Protein AF-0000000068971093 (afdb_homodimer)

pLDDT: mean 90.22, std 9.01, range [37.97, 98.06]

InterPro domains:
  IPR025136 MAP3K, TRAFs-binding domain [PF13281] (1-121)

Radius of gyration: 17.56 Å; Cα contacts (8 Å, |Δi|>4): 298; chains: 2; bounding box: 34×45×48 Å

Foldseek 3Di:
DLLVQLVVLVVVCVVVVNPPVVSLVRSLVSLVVVCVVPVDLSSLLSNLVSCVVVVDACVHDPVSVVSLVVLVVVLVVVDDLLPDQDPVSLVSQLSSCVNVVVVVSNVVSVVSNCVNPPPPD/DLLVQLVVLVVVCVVVVNPPVVSLVRSLVSLVVVCVVPVDLSSLLSNLVSCVVVVDACVHDPVNVVSLVVLVVVLVVVDDLLPDQDPVSLVSQLSSCVNVVNVVSNVVSVVSNCVNPPPPD

Nearest PDB structures (foldseek):
  5ulm-assembly2_B  TM=8.752E-01  e=2.215E-07  Homo sapiens
  8qgy-assembly1_A  TM=9.074E-01  e=1.968E-06  Homo sapiens
  5ulm-assembly1_A  TM=8.734E-01  e=1.606E-06  Homo sapiens
  8qgy-assembly1_B  TM=8.937E-01  e=1.580E-05  Homo sapiens
  7v6p-assembly1_A-2  TM=4.614E-01  e=1.382E+00  Homo sapiens

Secondary structure (DSSP, 8-state):
-HHHHHHHHHHHHHHTTT--HHHHHHHHHHHHHHHHHS--HHHHHHHHHHHHHTT--TTT-HHHHHHHHHHHHHHHHT--GGG---HHHHHHHHHHHHHTT-HHHHHHHHHHHHHHS----/-HHHHHHHHHHHHHHTTT--HHHHHHHHHHHHHHHHHS--HHHHHHHHHHHHHTT--TTT-HHHHHHHHHHHHHHHHT--GGG---HHHHHHHHHHHHHTT-HHHHHHHHHHHHHHS----

Solvent-accessible surface area (backbone atoms only — not comparable to full-atom values): 12792 Å² total; per-residue (Å²): 87,30,64,56,54,14,48,53,22,42,49,52,11,46,75,49,58,70,62,40,61,67,30,44,51,49,14,39,51,25,16,47,54,32,24,70,75,51,77,40,67,69,32,42,52,54,29,47,52,50,44,34,59,73,68,50,42,59,91,76,26,68,65,50,36,51,50,50,49,54,49,50,54,57,51,55,71,73,48,56,74,91,71,59,80,51,66,67,58,41,53,50,47,25,52,52,24,50,71,70,65,34,56,75,62,22,48,50,33,52,51,46,50,40,68,74,37,55,72,86,121,88,30,64,56,54,16,48,54,22,41,50,50,11,48,74,50,57,69,63,39,62,67,29,45,51,50,14,41,52,24,15,46,53,32,23,70,74,51,77,39,67,68,33,41,51,55,28,47,52,50,44,34,59,74,68,50,42,60,92,77,26,67,65,49,37,52,50,49,51,54,50,50,54,58,50,55,69,72,49,57,74,91,70,59,83,48,65,68,58,41,52,49,48,24,53,50,22,51,70,69,65,35,56,73,62,21,48,51,32,51,52,47,51,40,68,74,37,57,71,86,120

Organism: Fasciola gigantica (NCBI:txid46835)

Structure (mmCIF, N/CA/C/O backbone):
data_AF-0000000068971093-model_v1
#
loop_
_entity.id
_entity.type
_entity.pdbx_description
1 polymer 'Mitogen-activated protein kinase kinase kinase 15'
#
loop_
_atom_site.group_PDB
_atom_site.id
_atom_site.type_symbol
_atom_site.label_atom_id
_atom_site.label_alt_id
_atom_site.label_comp_id
_atom_site.label_asym_id
_atom_site.label_entity_id
_atom_site.label_seq_id
_atom_site.pdbx_PDB_ins_code
_atom_site.Cartn_x
_atom_site.Cartn_y
_atom_site.Cartn_z
_atom_site.occupancy
_atom_site.B_iso_or_equiv
_atom_site.auth_seq_id
_atom_site.auth_comp_id
_atom_site.auth_asym_id
_atom_site.auth_atom_id
_atom_site.pdbx_PDB_model_num
ATOM 1 N N . MET A 1 1 ? 5.438 6.273 -14.75 1 76.19 1 MET A N 1
ATOM 2 C CA . MET A 1 1 ? 4.215 7.07 -14.82 1 76.19 1 MET A CA 1
ATOM 3 C C . MET A 1 1 ? 3.012 6.258 -14.359 1 76.19 1 MET A C 1
ATOM 5 O O . MET A 1 1 ? 2.271 6.691 -13.469 1 76.19 1 MET A O 1
ATOM 9 N N . TYR A 1 2 ? 2.951 5.07 -14.719 1 80.69 2 TYR A N 1
ATOM 10 C CA . TYR A 1 2 ? 1.783 4.258 -14.391 1 80.69 2 TYR A CA 1
ATOM 11 C C . TYR A 1 2 ? 1.712 3.984 -12.898 1 80.69 2 TYR A C 1
ATOM 13 O O . TYR A 1 2 ? 0.636 4.055 -12.297 1 80.69 2 TYR A O 1
ATOM 21 N N . GLY A 1 3 ? 2.922 3.771 -12.367 1 85.44 3 GLY A N 1
ATOM 22 C CA . GLY A 1 3 ? 2.971 3.473 -10.945 1 85.44 3 GLY A CA 1
ATOM 23 C C . GLY A 1 3 ? 2.531 4.633 -10.07 1 85.44 3 GLY A C 1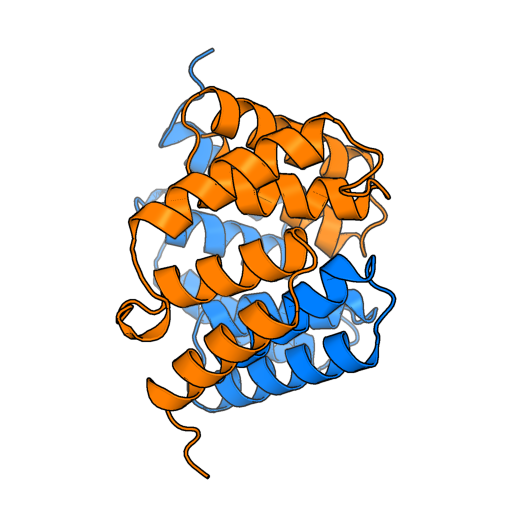
ATOM 24 O O . GLY A 1 3 ? 1.76 4.453 -9.125 1 85.44 3 GLY A O 1
ATOM 25 N N . LEU A 1 4 ? 2.934 5.73 -10.453 1 82.88 4 LEU A N 1
ATOM 26 C CA . LEU A 1 4 ? 2.602 6.918 -9.68 1 82.88 4 LEU A CA 1
ATOM 27 C C . LEU A 1 4 ? 1.121 7.262 -9.812 1 82.88 4 LEU A C 1
ATOM 29 O O . LEU A 1 4 ? 0.448 7.535 -8.82 1 82.88 4 LEU A O 1
ATOM 33 N N . LEU A 1 5 ? 0.624 7.297 -11.031 1 86.12 5 LEU A N 1
ATOM 34 C CA . LEU A 1 5 ? -0.797 7.547 -11.242 1 86.12 5 LEU A CA 1
ATOM 35 C C . LEU A 1 5 ? -1.647 6.516 -10.508 1 86.12 5 LEU A C 1
ATOM 37 O O . LEU A 1 5 ? -2.666 6.859 -9.906 1 86.12 5 LEU A O 1
ATOM 41 N N . GLY A 1 6 ? -1.223 5.297 -10.57 1 92.62 6 GLY A N 1
ATOM 42 C CA . GLY A 1 6 ? -1.9 4.258 -9.812 1 92.62 6 GLY A CA 1
ATOM 43 C C . GLY A 1 6 ? -1.954 4.543 -8.32 1 92.62 6 GLY A C 1
ATOM 44 O O . GLY A 1 6 ? -3.004 4.395 -7.695 1 92.62 6 GLY A O 1
ATOM 45 N N . ARG A 1 7 ? -0.853 5.008 -7.828 1 90.75 7 ARG A N 1
ATOM 46 C CA . ARG A 1 7 ? -0.77 5.32 -6.406 1 90.75 7 ARG A CA 1
ATOM 47 C C . ARG A 1 7 ? -1.711 6.465 -6.039 1 90.75 7 ARG A C 1
ATOM 49 O O . ARG A 1 7 ? -2.393 6.41 -5.016 1 90.75 7 ARG A O 1
ATOM 56 N N . ILE A 1 8 ? -1.738 7.453 -6.844 1 87.75 8 ILE A N 1
ATOM 57 C CA . ILE A 1 8 ? -2.584 8.617 -6.605 1 87.75 8 ILE A CA 1
ATOM 58 C C . ILE A 1 8 ? -4.047 8.188 -6.551 1 87.75 8 ILE A C 1
ATOM 60 O O . ILE A 1 8 ? -4.77 8.539 -5.609 1 87.75 8 ILE A O 1
ATOM 64 N N . HIS A 1 9 ? -4.457 7.445 -7.434 1 92.94 9 HIS A N 1
ATOM 65 C CA . HIS A 1 9 ? -5.848 7.008 -7.477 1 92.94 9 HIS A CA 1
ATOM 66 C C . HIS A 1 9 ? -6.148 6.023 -6.352 1 92.94 9 HIS A C 1
ATOM 68 O O . HIS A 1 9 ? -7.246 6.031 -5.789 1 92.94 9 HIS A O 1
ATOM 74 N N . LYS A 1 10 ? -5.199 5.238 -6.07 1 94.25 10 LYS A N 1
ATOM 75 C CA . LYS A 1 10 ? -5.379 4.309 -4.961 1 94.25 10 LYS A CA 1
ATOM 76 C C . LYS A 1 10 ? -5.562 5.055 -3.643 1 94.25 10 LYS A C 1
ATOM 78 O O . LYS A 1 10 ? -6.422 4.699 -2.834 1 94.25 10 LYS A O 1
ATOM 83 N N . GLU A 1 11 ? -4.75 6.09 -3.434 1 90.25 11 GLU A N 1
ATOM 84 C CA . GLU A 1 11 ? -4.871 6.875 -2.209 1 90.25 11 GLU A CA 1
ATOM 85 C C . GLU A 1 11 ? -6.219 7.59 -2.141 1 90.25 11 GLU A C 1
ATOM 87 O O . GLU A 1 11 ? -6.812 7.703 -1.067 1 90.25 11 GLU A O 1
ATOM 92 N N . ARG A 1 12 ? -6.602 8.07 -3.232 1 89.44 12 ARG A N 1
ATOM 93 C CA . ARG A 1 12 ? -7.922 8.695 -3.283 1 89.44 12 ARG A CA 1
ATOM 94 C C . ARG A 1 12 ? -9.016 7.699 -2.91 1 89.44 12 ARG A C 1
ATOM 96 O O . ARG A 1 12 ? -9.945 8.039 -2.182 1 89.44 12 ARG A O 1
ATOM 103 N N . PHE A 1 13 ? -8.953 6.535 -3.326 1 93.38 13 PHE A N 1
ATOM 104 C CA . PHE A 1 13 ? -9.898 5.469 -3.01 1 93.38 13 PHE A CA 1
ATOM 105 C C . PHE A 1 13 ? -9.898 5.168 -1.517 1 93.38 13 PHE A C 1
ATOM 107 O O . PHE A 1 13 ? -10.953 5.094 -0.891 1 93.38 13 PHE A O 1
ATOM 114 N N . VAL A 1 14 ? -8.688 5.098 -0.97 1 87.44 14 VAL A N 1
ATOM 115 C CA . VAL A 1 14 ? -8.539 4.789 0.448 1 87.44 14 VAL A CA 1
ATOM 116 C C . VAL A 1 14 ? -9.102 5.934 1.289 1 87.44 14 VAL A C 1
ATOM 118 O O . VAL A 1 14 ? -9.859 5.707 2.232 1 87.44 14 VAL A O 1
ATOM 121 N N . GLU A 1 15 ? -8.805 7.137 0.888 1 85.56 15 GLU A N 1
ATOM 122 C CA . GLU A 1 15 ? -9.234 8.312 1.637 1 85.56 15 GLU A CA 1
ATOM 123 C C . GLU A 1 15 ? -10.75 8.469 1.606 1 85.56 15 GLU A C 1
ATOM 125 O O . GLU A 1 15 ? -11.336 9.078 2.5 1 85.56 15 GLU A O 1
ATOM 130 N N . SER A 1 16 ? -11.32 7.863 0.617 1 88.69 16 SER A N 1
ATOM 131 C CA . SER A 1 16 ? -12.773 7.902 0.504 1 88.69 16 SER A CA 1
ATOM 132 C C . SER A 1 16 ? -13.422 6.809 1.346 1 88.69 16 SER A C 1
ATOM 134 O O . SER A 1 16 ? -14.625 6.559 1.225 1 88.69 16 SER A O 1
ATOM 136 N N . LYS A 1 17 ? -12.641 6.168 2.1 1 85.12 17 LYS A N 1
ATOM 137 C CA . LYS A 1 17 ? -13.086 5.004 2.863 1 85.12 17 LYS A CA 1
ATOM 138 C C . LYS A 1 17 ? -13.602 3.904 1.939 1 85.12 17 LYS A C 1
ATOM 140 O O . LYS A 1 17 ? -14.68 3.35 2.164 1 85.12 17 LYS A O 1
ATOM 145 N N . PHE A 1 18 ? -12.906 3.789 0.767 1 87.19 18 PHE A N 1
ATOM 146 C CA . PHE A 1 18 ? -13.07 2.723 -0.214 1 87.19 18 PHE A CA 1
ATOM 147 C C . PHE A 1 18 ? -14.414 2.844 -0.927 1 87.19 18 PHE A C 1
ATOM 149 O O . PHE A 1 18 ? -14.977 1.845 -1.376 1 87.19 18 PHE A O 1
ATOM 156 N N . THR A 1 19 ? -14.961 4.094 -1.025 1 90 19 THR A N 1
ATOM 157 C CA . THR A 1 19 ? -16.266 4.277 -1.649 1 90 19 THR A CA 1
ATOM 158 C C . THR A 1 19 ? -16.125 4.852 -3.055 1 90 19 THR A C 1
ATOM 160 O O . THR A 1 19 ? -17.047 4.781 -3.861 1 90 19 THR A O 1
ATOM 163 N N . ASP A 1 20 ? -15.016 5.457 -3.326 1 93.56 20 ASP A N 1
ATOM 164 C CA . ASP A 1 20 ? -14.805 6.098 -4.621 1 93.56 20 ASP A CA 1
ATOM 165 C C . ASP A 1 20 ? -14.461 5.066 -5.695 1 93.56 20 ASP A C 1
ATOM 167 O O . ASP A 1 20 ? -13.297 4.875 -6.031 1 93.56 20 ASP A O 1
ATOM 171 N N . GLN A 1 21 ? -15.469 4.547 -6.402 1 95.19 21 GLN A N 1
ATOM 172 C CA . GLN A 1 21 ? -15.305 3.488 -7.395 1 95.19 21 GLN A CA 1
ATOM 173 C C . GLN A 1 21 ? -14.594 4.008 -8.641 1 95.19 21 GLN A C 1
ATOM 175 O O . GLN A 1 21 ? -13.906 3.252 -9.328 1 95.19 21 GLN A O 1
ATOM 180 N N . GLU A 1 22 ? -14.75 5.277 -8.883 1 96.75 22 GLU A N 1
ATOM 181 C CA . GLU A 1 22 ? -14.039 5.867 -10.016 1 96.75 22 GLU A CA 1
ATOM 182 C C . GLU A 1 22 ? -12.531 5.863 -9.781 1 96.75 22 GLU A C 1
ATOM 184 O O . GLU A 1 22 ? -11.758 5.562 -10.688 1 96.75 22 GLU A O 1
ATOM 189 N N . ALA A 1 23 ? -12.117 6.184 -8.602 1 95.25 23 ALA A N 1
ATOM 190 C CA . ALA A 1 23 ? -10.703 6.16 -8.234 1 95.25 23 ALA A CA 1
ATOM 191 C C . ALA A 1 23 ? -10.148 4.738 -8.281 1 95.25 23 ALA A C 1
ATOM 193 O O . ALA A 1 23 ? -9.031 4.516 -8.758 1 95.25 23 ALA A O 1
ATOM 194 N N . LEU A 1 24 ? -10.945 3.814 -7.785 1 96.12 24 LEU A N 1
ATOM 195 C CA . LEU A 1 24 ? -10.547 2.414 -7.832 1 96.12 24 LEU A CA 1
ATOM 196 C C . LEU A 1 24 ? -10.297 1.967 -9.266 1 96.12 24 LEU A C 1
ATOM 198 O O . LEU A 1 24 ? -9.25 1.387 -9.57 1 96.12 24 LEU A O 1
ATOM 202 N N . LYS A 1 25 ? -11.242 2.299 -10.148 1 97.62 25 LYS A N 1
ATOM 203 C CA . LYS A 1 25 ? -11.125 1.92 -11.555 1 97.62 25 LYS A CA 1
ATOM 204 C C . LYS A 1 25 ? -9.906 2.58 -12.203 1 97.62 25 LYS A C 1
ATOM 206 O O . LYS A 1 25 ? -9.188 1.945 -12.969 1 97.62 25 LYS A O 1
ATOM 211 N N . ALA A 1 26 ? -9.695 3.803 -11.875 1 96.81 26 ALA A N 1
ATOM 212 C CA 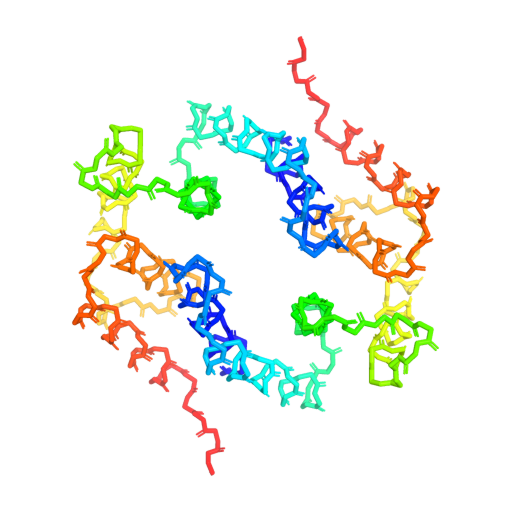. ALA A 1 26 ? -8.555 4.527 -12.438 1 96.81 26 ALA A CA 1
ATOM 213 C C . ALA A 1 26 ? -7.238 3.92 -11.961 1 96.81 26 ALA A C 1
ATOM 215 O O . ALA A 1 26 ? -6.285 3.811 -12.734 1 96.81 26 ALA A O 1
ATOM 216 N N . ALA A 1 27 ? -7.16 3.576 -10.703 1 96.81 27 ALA A N 1
ATOM 217 C CA . ALA A 1 27 ? -5.961 2.928 -10.172 1 96.81 27 ALA A CA 1
ATOM 218 C C . ALA A 1 27 ? -5.699 1.603 -10.883 1 96.81 27 ALA A C 1
ATOM 220 O O . ALA A 1 27 ? -4.574 1.336 -11.312 1 96.81 27 ALA A O 1
ATOM 221 N N . ILE A 1 28 ? -6.766 0.835 -11.023 1 97.94 28 ILE A N 1
ATOM 222 C CA . ILE A 1 28 ? -6.66 -0.465 -11.68 1 97.94 28 ILE A CA 1
ATOM 223 C C . ILE A 1 28 ? -6.148 -0.284 -13.102 1 97.94 28 ILE A C 1
ATOM 225 O O . ILE A 1 28 ? -5.223 -0.976 -13.531 1 97.94 28 ILE A O 1
ATOM 229 N N . GLU A 1 29 ? -6.699 0.641 -13.758 1 98.06 29 GLU A N 1
ATOM 230 C CA . GLU A 1 29 ? -6.309 0.872 -15.148 1 98.06 29 GLU A CA 1
ATOM 231 C C . GLU A 1 29 ? -4.855 1.327 -15.234 1 98.06 29 GLU A C 1
ATOM 233 O O . GLU A 1 29 ? -4.125 0.912 -16.141 1 98.06 29 GLU A O 1
ATOM 238 N N . SER A 1 30 ? -4.449 2.117 -14.352 1 94.88 30 SER A N 1
ATOM 239 C CA . SER A 1 30 ? -3.07 2.6 -14.352 1 94.88 30 SER A CA 1
ATOM 240 C C . SER A 1 30 ? -2.086 1.46 -14.109 1 94.88 30 SER A C 1
ATOM 242 O O . SER A 1 30 ? -1.122 1.299 -14.867 1 94.88 30 SER A O 1
ATOM 244 N N . TYR A 1 31 ? -2.326 0.684 -13.117 1 96.44 31 TYR A N 1
ATOM 245 C CA . TYR A 1 31 ? -1.437 -0.435 -12.828 1 96.44 31 TYR A CA 1
ATOM 246 C C . TYR A 1 31 ? -1.496 -1.479 -13.938 1 96.44 31 TYR A C 1
ATOM 248 O O . TYR A 1 31 ? -0.493 -2.131 -14.242 1 96.44 31 TYR A O 1
ATOM 256 N N . ARG A 1 32 ? -2.686 -1.631 -14.531 1 97.56 32 ARG A N 1
ATOM 257 C CA . ARG A 1 32 ? -2.836 -2.551 -15.656 1 97.56 32 ARG A CA 1
ATOM 258 C C . ARG A 1 32 ? -1.947 -2.139 -16.828 1 97.56 32 ARG A C 1
ATOM 260 O O . ARG A 1 32 ? -1.204 -2.959 -17.375 1 97.56 32 ARG A O 1
ATOM 267 N N . ASN A 1 33 ? -2.066 -0.902 -17.172 1 96.12 33 ASN A N 1
ATOM 268 C CA . ASN A 1 33 ? -1.249 -0.379 -18.266 1 96.12 33 ASN A CA 1
ATOM 269 C C . ASN A 1 33 ? 0.24 -0.481 -17.953 1 96.12 33 ASN A C 1
ATOM 271 O O . ASN A 1 33 ? 1.041 -0.833 -18.812 1 96.12 33 ASN A O 1
ATOM 275 N N . GLY A 1 34 ? 0.602 -0.181 -16.781 1 94.69 34 GLY A N 1
ATOM 276 C CA . GLY A 1 34 ? 1.989 -0.302 -16.359 1 94.69 34 GLY A CA 1
ATOM 277 C C . GLY A 1 34 ? 2.5 -1.729 -16.391 1 94.69 34 GLY A C 1
ATOM 278 O O . GLY A 1 34 ? 3.615 -1.983 -16.859 1 94.69 34 GLY A O 1
ATOM 279 N N . PHE A 1 35 ? 1.703 -2.625 -15.945 1 96.69 35 PHE A N 1
ATOM 280 C CA . PHE A 1 35 ? 2.082 -4.031 -15.922 1 96.69 35 PHE A CA 1
ATOM 281 C C . PHE A 1 35 ? 2.221 -4.582 -17.328 1 96.69 35 PHE A C 1
ATOM 283 O O . PHE A 1 35 ? 3.076 -5.43 -17.594 1 96.69 35 PHE A O 1
ATOM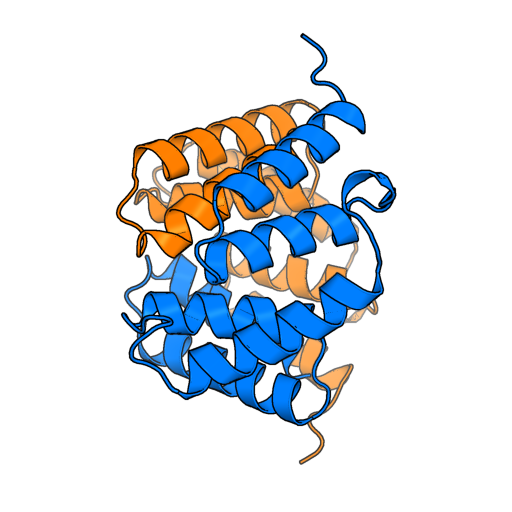 290 N N . GLN A 1 36 ? 1.358 -4.129 -18.141 1 95.81 36 GLN A N 1
ATOM 291 C CA . GLN A 1 36 ? 1.436 -4.527 -19.531 1 95.81 36 GLN A CA 1
ATOM 292 C C . GLN A 1 36 ? 2.705 -3.99 -20.188 1 95.81 36 GLN A C 1
ATOM 294 O O . GLN A 1 36 ? 3.34 -4.684 -20.984 1 95.81 36 GLN A O 1
ATOM 299 N N . ALA A 1 37 ? 3.082 -2.789 -19.828 1 93.88 37 ALA A N 1
ATOM 300 C CA . ALA A 1 37 ? 4.273 -2.164 -20.391 1 93.88 37 ALA A CA 1
ATOM 301 C C . ALA A 1 37 ? 5.543 -2.805 -19.844 1 93.88 37 ALA A C 1
ATOM 303 O O . ALA A 1 37 ? 6.504 -3.031 -20.594 1 93.88 37 ALA A O 1
ATOM 304 N N . ASP A 1 38 ? 5.594 -3.057 -18.578 1 92.44 38 ASP A N 1
ATOM 305 C CA . ASP A 1 38 ? 6.695 -3.705 -17.875 1 92.44 38 ASP A CA 1
ATOM 306 C C . ASP A 1 38 ? 6.188 -4.504 -16.672 1 92.44 38 ASP A C 1
ATOM 308 O O . ASP A 1 38 ? 5.996 -3.953 -15.586 1 92.44 38 ASP A O 1
ATOM 312 N N . PRO A 1 39 ? 6.078 -5.766 -16.922 1 92.31 39 PRO A N 1
ATOM 313 C CA . PRO A 1 39 ? 5.512 -6.598 -15.859 1 92.31 39 PRO A CA 1
ATOM 314 C C . PRO A 1 39 ? 6.441 -6.73 -14.648 1 92.31 39 PRO A C 1
ATOM 316 O O . PRO A 1 39 ? 7.121 -7.746 -14.5 1 92.31 39 PRO A O 1
ATOM 319 N N . ASN A 1 40 ? 6.395 -5.707 -13.789 1 90.75 40 ASN A N 1
ATOM 320 C CA . ASN A 1 40 ? 7.207 -5.773 -12.586 1 90.75 40 ASN A CA 1
ATOM 321 C C . ASN A 1 40 ? 6.359 -6.078 -11.352 1 90.75 40 ASN A C 1
ATOM 323 O O . ASN A 1 40 ? 5.129 -6.047 -11.414 1 90.75 40 ASN A O 1
ATOM 327 N N . GLU A 1 41 ? 7.004 -6.441 -10.281 1 92.44 41 GLU A N 1
ATOM 328 C CA . GLU A 1 41 ? 6.324 -6.91 -9.078 1 92.44 41 GLU A CA 1
ATOM 329 C C . GLU A 1 41 ? 5.473 -5.805 -8.461 1 92.44 41 GLU A C 1
ATOM 331 O O . GLU A 1 41 ? 4.363 -6.062 -7.98 1 92.44 41 GLU A O 1
ATOM 336 N N . TYR A 1 42 ? 5.984 -4.664 -8.562 1 89.19 42 TYR A N 1
ATOM 337 C CA . TYR A 1 42 ? 5.281 -3.539 -7.961 1 89.19 42 TYR A CA 1
ATOM 338 C C . TYR A 1 42 ? 3.939 -3.303 -8.648 1 89.19 42 TYR A C 1
ATOM 340 O O . TYR A 1 42 ? 2.898 -3.258 -7.992 1 89.19 42 TYR A O 1
ATOM 348 N N . MET A 1 43 ? 3.947 -3.25 -9.906 1 94.31 43 MET A N 1
ATOM 349 C CA . MET A 1 43 ? 2.725 -3.037 -10.68 1 94.31 43 MET A CA 1
ATOM 350 C C . MET A 1 43 ? 1.774 -4.223 -10.531 1 94.31 43 MET A C 1
ATOM 352 O O . MET A 1 43 ? 0.576 -4.035 -10.312 1 94.31 43 MET A O 1
ATOM 356 N N . GLY A 1 44 ? 2.34 -5.387 -10.625 1 96.75 44 GLY A N 1
ATOM 357 C CA . GLY A 1 44 ? 1.53 -6.594 -10.578 1 96.75 44 GLY A CA 1
ATOM 358 C C . GLY A 1 44 ? 0.844 -6.805 -9.242 1 96.75 44 GLY A C 1
ATOM 359 O O . GLY A 1 44 ? -0.343 -7.133 -9.195 1 96.75 44 GLY A O 1
ATOM 360 N N . VAL A 1 45 ? 1.566 -6.598 -8.156 1 94.88 45 VAL A N 1
ATOM 361 C CA . VAL A 1 45 ? 1.021 -6.809 -6.816 1 94.88 45 VAL A CA 1
ATOM 362 C C . VAL A 1 45 ? -0.097 -5.805 -6.551 1 94.88 45 VAL A C 1
ATOM 364 O O . VAL A 1 45 ? -1.17 -6.172 -6.066 1 94.88 45 VAL A O 1
ATOM 367 N N . ASN A 1 46 ? 0.13 -4.547 -6.844 1 93.94 46 ASN A N 1
ATOM 368 C CA . ASN A 1 46 ? -0.902 -3.535 -6.645 1 93.94 46 ASN A CA 1
ATOM 369 C C . ASN A 1 46 ? -2.135 -3.816 -7.5 1 93.94 46 ASN A C 1
ATOM 371 O O . ASN A 1 46 ? -3.264 -3.727 -7.02 1 93.94 46 ASN A O 1
ATOM 375 N N . LEU A 1 47 ? -1.89 -4.184 -8.773 1 97.38 47 LEU A N 1
ATOM 376 C CA . LEU A 1 47 ? -2.996 -4.508 -9.664 1 97.38 47 LEU A CA 1
ATOM 377 C C . LEU A 1 47 ? -3.814 -5.672 -9.109 1 97.38 47 LEU A C 1
ATOM 379 O O . LEU A 1 47 ? -5.039 -5.578 -9 1 97.38 47 LEU A O 1
ATOM 383 N N . ALA A 1 48 ? -3.156 -6.711 -8.758 1 96.88 48 ALA A N 1
ATOM 384 C CA . ALA A 1 48 ? -3.824 -7.902 -8.242 1 96.88 48 ALA A CA 1
ATOM 385 C C . ALA A 1 48 ? -4.641 -7.57 -6.992 1 96.88 48 ALA A C 1
ATOM 387 O O . ALA A 1 48 ? -5.797 -7.98 -6.875 1 96.88 48 ALA A O 1
ATOM 388 N N . ASN A 1 49 ? -4.066 -6.824 -6.07 1 93.88 49 ASN A N 1
ATOM 389 C CA . ASN A 1 49 ? -4.758 -6.457 -4.84 1 93.88 49 ASN A CA 1
ATOM 390 C C . ASN A 1 49 ? -6.016 -5.645 -5.125 1 93.88 49 ASN A C 1
ATOM 392 O O . ASN A 1 49 ? -7.059 -5.863 -4.504 1 93.88 49 ASN A O 1
ATOM 396 N N . LEU A 1 50 ? -5.922 -4.707 -6.027 1 95.94 50 LEU A N 1
ATOM 397 C CA . LEU A 1 50 ? -7.078 -3.867 -6.336 1 95.94 50 LEU A CA 1
ATOM 398 C C . LEU A 1 50 ? -8.164 -4.672 -7.047 1 95.94 50 LEU A C 1
ATOM 400 O O . LEU A 1 50 ? -9.352 -4.422 -6.855 1 95.94 50 LEU A O 1
ATOM 404 N N . LEU A 1 51 ? -7.77 -5.621 -7.883 1 96.62 51 LEU A N 1
ATOM 405 C CA . LEU A 1 51 ? -8.75 -6.504 -8.508 1 96.62 51 LEU A CA 1
ATOM 406 C C . LEU A 1 51 ? -9.484 -7.328 -7.453 1 96.62 51 LEU A C 1
ATOM 408 O O . LEU A 1 51 ? -10.703 -7.508 -7.539 1 96.62 51 LEU A O 1
ATOM 412 N N . VAL A 1 52 ? -8.773 -7.77 -6.496 1 93.94 52 VAL A N 1
ATOM 413 C CA . VAL A 1 52 ? -9.398 -8.5 -5.398 1 93.94 52 VAL A CA 1
ATOM 414 C C . VAL A 1 52 ? -10.406 -7.609 -4.684 1 93.94 52 VAL A C 1
ATOM 416 O O . VAL A 1 52 ? -11.484 -8.062 -4.297 1 93.94 52 VAL A O 1
ATOM 419 N N . CYS A 1 53 ? -10.094 -6.34 -4.547 1 89.44 53 CYS A N 1
ATOM 420 C CA . CYS A 1 53 ? -10.969 -5.379 -3.887 1 89.44 53 CYS A CA 1
ATOM 421 C C . CYS A 1 53 ? -12.289 -5.23 -4.645 1 89.44 53 CYS A C 1
ATOM 423 O O . CYS A 1 53 ? -13.305 -4.867 -4.059 1 89.44 53 CYS A O 1
ATOM 425 N N . THR A 1 54 ? -12.227 -5.523 -5.898 1 94 54 THR A N 1
ATOM 426 C CA . THR A 1 54 ? -13.445 -5.422 -6.691 1 94 54 THR A CA 1
ATOM 427 C C . THR A 1 54 ? -14.289 -6.684 -6.555 1 94 54 THR A C 1
ATOM 429 O O . THR A 1 54 ? -15.367 -6.785 -7.148 1 94 54 THR A O 1
ATOM 432 N N . GLY A 1 55 ? -13.781 -7.691 -5.895 1 91.69 55 GLY A N 1
ATOM 433 C CA . GLY A 1 55 ? -14.516 -8.93 -5.684 1 91.69 55 GLY A CA 1
ATOM 434 C C . GLY A 1 55 ? -14.047 -10.055 -6.582 1 91.69 55 GLY A C 1
ATOM 435 O O . GLY A 1 55 ? -14.555 -11.18 -6.5 1 91.69 55 GLY A O 1
ATOM 436 N N . GLN A 1 56 ? -13.016 -9.766 -7.344 1 94.38 56 GLN A N 1
ATOM 437 C CA . GLN A 1 56 ? -12.484 -10.812 -8.203 1 94.38 56 GLN A CA 1
ATOM 438 C C . GLN A 1 56 ? -11.703 -11.852 -7.398 1 94.38 56 GLN A C 1
ATOM 440 O O . GLN A 1 56 ? -11.039 -11.508 -6.418 1 94.38 56 GLN A O 1
ATOM 445 N N . GLU A 1 57 ? -11.781 -13.102 -7.875 1 93.38 57 GLU A N 1
ATOM 446 C CA . GLU A 1 57 ? -11.102 -14.219 -7.227 1 93.38 57 GLU A CA 1
ATOM 447 C C . GLU A 1 57 ? -10.18 -14.945 -8.203 1 93.38 57 GLU A C 1
ATOM 449 O O . GLU A 1 57 ? -10.422 -14.953 -9.406 1 93.38 57 GLU A O 1
ATOM 454 N N . LEU A 1 58 ? -9.18 -15.562 -7.613 1 93.56 58 LEU A N 1
ATOM 455 C CA . LEU A 1 58 ? -8.172 -16.25 -8.406 1 93.56 58 LEU A CA 1
ATOM 456 C C . LEU A 1 58 ? -8.805 -17.297 -9.305 1 93.56 58 LEU A C 1
ATOM 458 O O . LEU A 1 58 ? -8.438 -17.438 -10.477 1 93.56 58 LEU A O 1
ATOM 462 N N . ASN A 1 59 ? -9.75 -17.969 -8.836 1 92.06 59 ASN A N 1
ATOM 463 C CA . ASN A 1 59 ? -10.32 -19.109 -9.547 1 92.06 59 ASN A CA 1
ATOM 464 C C . ASN A 1 59 ? -11.328 -18.672 -10.609 1 92.06 59 ASN A C 1
ATOM 466 O O . ASN A 1 59 ? -11.664 -19.438 -11.508 1 92.06 59 ASN A O 1
ATOM 470 N N . THR A 1 60 ? -11.781 -17.422 -10.547 1 94 60 THR A N 1
ATOM 471 C CA . THR A 1 60 ? -12.859 -17.031 -11.445 1 94 60 THR A CA 1
ATOM 472 C C . THR A 1 60 ? -12.406 -15.891 -12.367 1 94 60 THR A C 1
ATOM 474 O O . THR A 1 60 ? -13.008 -15.664 -13.414 1 94 60 THR A O 1
ATOM 477 N N . SER A 1 61 ? -11.391 -15.266 -12 1 96.56 61 SER A N 1
ATOM 478 C CA . SER A 1 61 ? -10.906 -14.148 -12.805 1 96.56 61 SER A CA 1
ATOM 479 C C . SER A 1 61 ? -9.703 -14.555 -13.648 1 96.56 61 SER A C 1
ATOM 481 O O . SER A 1 61 ? -8.633 -14.844 -13.117 1 96.56 61 SER A O 1
ATOM 483 N N . GLN A 1 62 ? -9.875 -14.438 -14.914 1 97.12 62 GLN A N 1
ATOM 484 C CA . GLN A 1 62 ? -8.789 -14.773 -15.828 1 97.12 62 GLN A CA 1
ATOM 485 C C . GLN A 1 62 ? -7.641 -13.773 -15.695 1 97.12 62 GLN A C 1
ATOM 487 O O . GLN A 1 62 ? -6.469 -14.164 -15.711 1 97.12 62 GLN A O 1
ATOM 492 N N . GLU A 1 63 ? -8 -12.57 -15.578 1 97.56 63 GLU A N 1
ATOM 493 C CA . GLU A 1 63 ? -6.973 -11.547 -15.453 1 97.56 63 GLU A CA 1
ATOM 494 C C . GLU A 1 63 ? -6.156 -11.734 -14.18 1 97.56 63 GLU A C 1
ATOM 496 O O . GLU A 1 63 ? -4.926 -11.711 -14.211 1 97.56 63 GLU A O 1
ATOM 501 N N . LEU A 1 64 ? -6.832 -11.914 -13.141 1 97.06 64 LEU A N 1
ATOM 502 C CA . LEU A 1 64 ? -6.148 -12.109 -11.867 1 97.06 64 LEU A CA 1
ATOM 503 C C . LEU A 1 64 ? -5.242 -13.336 -11.922 1 97.06 64 LEU A C 1
ATOM 505 O O . LEU A 1 64 ? -4.102 -13.297 -11.453 1 97.06 64 LEU A O 1
ATOM 509 N N . ASN A 1 65 ? -5.719 -14.367 -12.508 1 96.81 65 ASN A N 1
ATOM 510 C CA . ASN A 1 65 ? -4.949 -15.594 -12.656 1 96.81 65 ASN A CA 1
ATOM 511 C C . ASN A 1 65 ? -3.668 -15.367 -13.461 1 96.81 65 ASN A C 1
ATOM 513 O O . ASN A 1 65 ? -2.596 -15.828 -13.07 1 96.81 65 ASN A O 1
ATOM 517 N N . ARG A 1 66 ? -3.811 -14.656 -14.484 1 97.12 66 ARG A N 1
ATOM 518 C CA . ARG A 1 66 ? -2.66 -14.367 -15.336 1 97.12 66 ARG A CA 1
ATOM 519 C C . ARG A 1 66 ? -1.615 -13.555 -14.578 1 97.12 66 ARG A C 1
ATOM 521 O O . ARG A 1 66 ? -0.423 -13.859 -14.633 1 97.12 66 ARG A O 1
ATOM 528 N N . ILE A 1 67 ? -2.057 -12.555 -13.922 1 97.69 67 ILE A N 1
ATOM 529 C CA . ILE A 1 67 ? -1.152 -11.695 -13.172 1 97.69 67 ILE A CA 1
ATOM 530 C C . ILE A 1 67 ? -0.424 -12.516 -12.109 1 97.69 67 ILE A C 1
ATOM 532 O O . ILE A 1 67 ? 0.801 -12.438 -11.984 1 97.69 67 ILE A O 1
ATOM 536 N N . CYS A 1 68 ? -1.182 -13.312 -11.43 1 96.12 68 CYS A N 1
ATOM 537 C CA . CYS A 1 68 ? -0.612 -14.109 -10.344 1 96.12 68 CYS A CA 1
ATOM 538 C C . CYS A 1 68 ? 0.391 -15.117 -10.883 1 96.12 68 CYS A C 1
ATOM 540 O O . CYS A 1 68 ? 1.398 -15.406 -10.234 1 96.12 68 CYS A O 1
ATOM 542 N N . ASN A 1 69 ? 0.109 -15.594 -11.992 1 95.75 69 ASN A N 1
ATOM 543 C CA . ASN A 1 69 ? 1.042 -16.531 -12.609 1 95.75 69 ASN A CA 1
ATOM 544 C C . ASN A 1 69 ? 2.363 -15.852 -12.961 1 95.75 69 ASN A C 1
ATOM 546 O O . ASN A 1 69 ? 3.436 -16.406 -12.719 1 95.75 69 ASN A O 1
ATOM 550 N N . VAL A 1 70 ? 2.258 -14.703 -13.5 1 96.88 70 VAL A N 1
ATOM 551 C CA . VAL A 1 70 ? 3.459 -13.953 -13.852 1 96.88 70 VAL A CA 1
ATOM 552 C C . VAL A 1 70 ? 4.258 -13.641 -12.586 1 96.88 70 VAL A C 1
ATOM 554 O O . VAL A 1 70 ? 5.477 -13.82 -12.555 1 96.88 70 VAL A O 1
ATOM 557 N N . LEU A 1 71 ? 3.562 -13.234 -11.594 1 96.06 71 LEU A N 1
ATOM 558 C CA . LEU A 1 71 ? 4.219 -12.898 -10.336 1 96.06 71 LEU A CA 1
ATOM 559 C C . LEU A 1 71 ? 4.859 -14.133 -9.711 1 96.06 71 LEU A C 1
ATOM 561 O O . LEU A 1 71 ? 5.977 -14.07 -9.195 1 96.06 71 LEU A O 1
ATOM 565 N N . ASN A 1 72 ? 4.176 -15.211 -9.805 1 94.75 72 ASN A N 1
ATOM 566 C CA . ASN A 1 72 ? 4.68 -16.469 -9.273 1 94.75 72 ASN A CA 1
ATOM 567 C C . ASN A 1 72 ? 5.98 -16.891 -9.945 1 94.75 72 ASN A C 1
ATOM 569 O O . ASN A 1 72 ? 6.926 -17.312 -9.273 1 94.75 72 ASN A O 1
ATOM 573 N N . LEU A 1 73 ? 6.004 -16.75 -11.164 1 95.31 73 LEU A N 1
ATOM 574 C CA . LEU A 1 73 ? 7.199 -17.094 -11.922 1 95.31 73 LEU A CA 1
ATOM 575 C C . LEU A 1 73 ? 8.359 -16.188 -11.555 1 95.31 73 LEU A C 1
ATOM 577 O O . LEU A 1 73 ? 9.484 -16.656 -11.352 1 95.31 73 LEU A O 1
ATOM 581 N N . ARG A 1 74 ? 8.133 -14.953 -11.406 1 93.06 74 ARG A N 1
ATOM 582 C CA . ARG A 1 74 ? 9.172 -13.984 -11.094 1 93.06 74 ARG A CA 1
ATOM 583 C C . ARG A 1 74 ? 9.734 -14.219 -9.703 1 93.06 74 ARG A C 1
ATOM 585 O O . ARG A 1 74 ? 10.953 -14.18 -9.5 1 93.06 74 ARG A O 1
ATOM 592 N N . ILE A 1 75 ? 8.898 -14.453 -8.805 1 91.94 75 ILE A N 1
ATOM 593 C CA . ILE A 1 75 ? 9.359 -14.656 -7.434 1 91.94 75 ILE A CA 1
ATOM 594 C C . ILE A 1 75 ? 10.07 -16 -7.324 1 91.94 75 ILE A C 1
ATOM 596 O O . ILE A 1 75 ? 11.039 -16.141 -6.578 1 91.94 75 ILE A O 1
ATOM 600 N N . GLY A 1 76 ? 9.547 -16.969 -8.023 1 91.31 76 GLY A N 1
ATOM 601 C CA . GLY A 1 76 ? 10.18 -18.281 -8.055 1 91.31 76 GLY A CA 1
ATOM 602 C C . GLY A 1 76 ? 11.617 -18.219 -8.539 1 91.31 76 GLY A C 1
ATOM 603 O O . GLY A 1 76 ? 12.461 -19 -8.094 1 91.31 76 GLY A O 1
ATOM 604 N N . ARG A 1 77 ? 11.953 -17.297 -9.336 1 92.38 77 ARG A N 1
ATOM 605 C CA . ARG A 1 77 ? 13.289 -17.141 -9.898 1 92.38 77 ARG A CA 1
ATOM 606 C C . ARG A 1 77 ? 14.266 -16.609 -8.859 1 92.38 77 ARG A C 1
ATOM 608 O O . ARG A 1 77 ? 15.477 -16.766 -9 1 92.38 77 ARG A O 1
ATOM 615 N N . LYS A 1 78 ? 13.758 -16.016 -7.895 1 89.75 78 LYS A N 1
ATOM 616 C CA . LYS A 1 78 ? 14.625 -15.453 -6.859 1 89.75 78 LYS A CA 1
ATOM 617 C C . LYS A 1 78 ? 15.133 -16.531 -5.914 1 89.75 78 LYS A C 1
ATOM 619 O O . LYS A 1 78 ? 16.047 -16.297 -5.125 1 89.75 78 LYS A O 1
ATOM 624 N N . GLY A 1 79 ? 14.539 -17.734 -6.012 1 87.88 79 GLY A N 1
ATOM 625 C CA . GLY A 1 79 ? 15.008 -18.875 -5.223 1 87.88 79 GLY A CA 1
ATOM 626 C C . GLY A 1 79 ? 14.125 -19.172 -4.027 1 87.88 79 GLY A C 1
ATOM 627 O O . GLY A 1 79 ? 13 -18.688 -3.943 1 87.88 79 GLY A O 1
ATOM 628 N N . ASP A 1 80 ? 14.727 -19.938 -3.211 1 90.81 80 ASP A N 1
ATOM 629 C CA . ASP A 1 80 ? 13.992 -20.375 -2.027 1 90.81 80 ASP A CA 1
ATOM 630 C C . ASP A 1 80 ? 13.891 -19.25 -1 1 90.81 80 ASP A C 1
ATOM 632 O O . ASP A 1 80 ? 14.852 -18.516 -0.779 1 90.81 80 ASP A O 1
ATOM 636 N N . ILE A 1 81 ? 12.664 -19.203 -0.387 1 91 81 ILE A N 1
ATOM 637 C CA . ILE A 1 81 ? 12.383 -18.172 0.601 1 91 81 ILE A CA 1
ATOM 638 C C . ILE A 1 81 ? 13.445 -18.188 1.697 1 91 81 ILE A C 1
ATOM 640 O O . ILE A 1 81 ? 13.812 -17.141 2.236 1 91 81 ILE A O 1
ATOM 644 N N . SER A 1 82 ? 14.023 -19.359 1.998 1 88.69 82 SER A N 1
ATOM 645 C CA . SER A 1 82 ? 15.008 -19.516 3.062 1 88.69 82 SER A CA 1
ATOM 646 C C . SER A 1 82 ? 16.328 -18.828 2.703 1 88.69 82 SER A C 1
ATOM 648 O O . SER A 1 82 ? 17.156 -18.562 3.576 1 88.69 82 SER A O 1
ATOM 650 N N . LYS A 1 83 ? 16.484 -18.453 1.458 1 88.25 83 LYS A N 1
ATOM 651 C CA . LYS A 1 83 ? 17.75 -17.891 0.998 1 88.25 83 LYS A CA 1
ATOM 652 C C . LYS A 1 83 ? 17.625 -16.391 0.733 1 88.25 83 LYS A C 1
ATOM 654 O O . LYS A 1 83 ? 18.625 -15.703 0.478 1 88.25 83 LYS A O 1
ATOM 659 N N . LEU A 1 84 ? 16.422 -15.922 0.73 1 88.12 84 LEU A N 1
ATOM 660 C CA . LEU A 1 84 ? 16.219 -14.508 0.468 1 88.12 84 LEU A CA 1
ATOM 661 C C . LEU A 1 84 ? 16.672 -13.664 1.651 1 88.12 84 LEU A C 1
ATOM 663 O O . LEU A 1 84 ? 16.375 -13.984 2.803 1 88.12 84 LEU A O 1
ATOM 667 N N . THR A 1 85 ? 17.406 -12.633 1.324 1 85.56 85 THR A N 1
ATOM 668 C CA . THR A 1 85 ? 17.938 -11.789 2.389 1 85.56 85 THR A CA 1
ATOM 669 C C . THR A 1 85 ? 17.422 -10.359 2.246 1 85.56 85 THR A C 1
ATOM 671 O O . THR A 1 85 ? 17.578 -9.547 3.162 1 85.56 85 THR A O 1
ATOM 674 N N . ASP A 1 86 ? 16.812 -10.07 1.153 1 85.19 86 ASP A N 1
ATOM 675 C CA . ASP A 1 86 ? 16.266 -8.734 0.917 1 85.19 86 ASP A CA 1
ATOM 676 C C . ASP A 1 86 ? 14.836 -8.625 1.438 1 85.19 86 ASP A C 1
ATOM 678 O O . ASP A 1 86 ? 13.969 -9.414 1.062 1 85.19 86 ASP A O 1
ATOM 682 N N . TYR A 1 87 ? 14.609 -7.645 2.189 1 76.75 87 TYR A N 1
ATOM 683 C CA . TYR A 1 87 ? 13.32 -7.434 2.846 1 76.75 87 TYR A CA 1
ATOM 684 C C . TYR A 1 87 ? 12.203 -7.27 1.82 1 76.75 87 TYR A C 1
ATOM 686 O O . TYR A 1 87 ? 11.117 -7.832 1.979 1 76.75 87 TYR A O 1
ATOM 694 N N . TRP A 1 88 ? 12.516 -6.531 0.864 1 79.69 88 TRP A N 1
ATOM 695 C CA . TRP A 1 88 ? 11.523 -6.266 -0.166 1 79.69 88 TRP A CA 1
ATOM 696 C C . TRP A 1 88 ? 11.156 -7.547 -0.915 1 79.69 88 TRP A C 1
ATOM 698 O O . TRP A 1 88 ? 9.992 -7.773 -1.239 1 79.69 88 TRP A O 1
ATOM 708 N N . ASP A 1 89 ? 12.133 -8.367 -1.131 1 87.12 89 ASP A N 1
ATOM 709 C CA . ASP A 1 89 ? 11.883 -9.641 -1.801 1 87.12 89 ASP A CA 1
ATOM 710 C C . ASP A 1 89 ? 11.031 -10.562 -0.928 1 87.12 89 ASP A C 1
ATOM 712 O O . ASP A 1 89 ? 10.117 -11.227 -1.422 1 87.12 89 ASP A O 1
ATOM 716 N N . VAL A 1 90 ? 11.32 -10.523 0.288 1 88.56 90 VAL A N 1
ATOM 717 C CA . VAL A 1 90 ? 10.586 -11.391 1.206 1 88.56 90 VAL A CA 1
ATOM 718 C C . VAL A 1 90 ? 9.148 -10.891 1.338 1 88.56 90 VAL A C 1
ATOM 720 O O . VAL A 1 90 ? 8.203 -11.688 1.321 1 88.56 90 VAL A O 1
ATOM 723 N N . ALA A 1 91 ? 8.961 -9.617 1.456 1 87.12 91 ALA A N 1
ATOM 724 C CA . ALA A 1 91 ? 7.625 -9.031 1.549 1 87.12 91 ALA A CA 1
ATOM 725 C C . ALA A 1 91 ? 6.801 -9.344 0.303 1 87.12 91 ALA A C 1
ATOM 727 O O . ALA A 1 91 ? 5.625 -9.695 0.404 1 87.12 91 ALA A O 1
ATOM 728 N N . THR A 1 92 ? 7.445 -9.18 -0.815 1 90.56 92 THR A N 1
ATOM 729 C CA . THR A 1 92 ? 6.762 -9.461 -2.07 1 90.56 92 THR A CA 1
ATOM 730 C C . THR A 1 92 ? 6.402 -10.938 -2.172 1 90.56 92 THR A C 1
ATOM 732 O O . THR A 1 92 ? 5.324 -11.289 -2.656 1 90.56 92 THR A O 1
ATOM 735 N N . PHE A 1 93 ? 7.355 -11.789 -1.728 1 93.5 93 PHE A N 1
ATOM 736 C CA . PHE A 1 93 ? 7.066 -13.219 -1.676 1 93.5 93 PHE A CA 1
ATOM 737 C C . PHE A 1 93 ? 5.809 -13.484 -0.857 1 93.5 93 PHE A C 1
ATOM 739 O O . PHE A 1 93 ? 4.914 -14.211 -1.302 1 93.5 93 PHE A O 1
ATOM 746 N N . PHE A 1 94 ? 5.68 -12.945 0.236 1 93.12 94 PHE A N 1
ATOM 747 C CA . PHE A 1 94 ? 4.512 -13.094 1.1 1 93.12 94 PHE A CA 1
ATOM 748 C C . PHE A 1 94 ? 3.242 -12.672 0.37 1 93.12 94 PHE A C 1
ATOM 750 O O . PHE A 1 94 ? 2.26 -13.414 0.344 1 93.12 94 PHE A O 1
ATOM 757 N N . GLU A 1 95 ? 3.266 -11.5 -0.187 1 92.88 95 GLU A N 1
ATOM 758 C CA . GLU A 1 95 ? 2.084 -10.953 -0.847 1 92.88 95 GLU A CA 1
ATOM 759 C C . GLU A 1 95 ? 1.614 -11.867 -1.98 1 92.88 95 GLU A C 1
ATOM 761 O O . GLU A 1 95 ? 0.417 -12.125 -2.121 1 92.88 95 GLU A O 1
ATOM 766 N N . VAL A 1 96 ? 2.58 -12.312 -2.707 1 94.38 96 VAL A N 1
ATOM 767 C CA . VAL A 1 96 ? 2.232 -13.148 -3.85 1 94.38 96 VAL A CA 1
ATOM 768 C C . VAL A 1 96 ? 1.634 -14.469 -3.361 1 94.38 96 VAL A C 1
ATOM 770 O O . VAL A 1 96 ? 0.65 -14.953 -3.924 1 94.38 96 VAL A O 1
ATOM 773 N N . ARG A 1 97 ? 2.191 -15 -2.303 1 94.81 97 ARG A N 1
ATOM 774 C CA . ARG A 1 97 ? 1.668 -16.25 -1.774 1 94.81 97 ARG A CA 1
ATOM 775 C C . ARG A 1 97 ? 0.254 -16.078 -1.232 1 94.81 97 ARG A C 1
ATOM 777 O O . ARG A 1 97 ? -0.589 -16.953 -1.374 1 94.81 97 ARG A O 1
ATOM 784 N N . VAL A 1 98 ? -0.031 -14.984 -0.671 1 92.88 98 VAL A N 1
ATOM 785 C CA . VAL A 1 98 ? -1.371 -14.688 -0.18 1 92.88 98 VAL A CA 1
ATOM 786 C C . VAL A 1 98 ? -2.34 -14.57 -1.354 1 92.88 98 VAL A C 1
ATOM 788 O O . VAL A 1 98 ? -3.432 -15.148 -1.325 1 92.88 98 VAL A O 1
ATOM 791 N N . LEU A 1 99 ? -1.911 -13.883 -2.391 1 93.44 99 LEU A N 1
ATOM 792 C CA . LEU A 1 99 ? -2.74 -13.719 -3.58 1 93.44 99 LEU A CA 1
ATOM 793 C C . LEU A 1 99 ? -3.066 -15.07 -4.203 1 93.44 99 LEU A C 1
ATOM 795 O O . LEU A 1 99 ? -4.176 -15.281 -4.699 1 93.44 99 LEU A O 1
ATOM 799 N N . LEU A 1 100 ? -2.098 -16 -4.09 1 94.31 100 LEU A N 1
ATOM 800 C CA . LEU A 1 100 ? -2.244 -17.328 -4.656 1 94.31 100 LEU A CA 1
ATOM 801 C C . LEU A 1 100 ? -2.969 -18.266 -3.686 1 94.31 100 LEU A C 1
ATOM 803 O O . LEU A 1 100 ? -3.162 -19.438 -3.977 1 94.31 100 LEU A O 1
ATOM 807 N N . GLU A 1 101 ? -3.225 -17.719 -2.523 1 91.38 101 GLU A N 1
ATOM 808 C CA . GLU A 1 101 ? -3.912 -18.469 -1.471 1 91.38 101 GLU A CA 1
ATOM 809 C C . GLU A 1 101 ? -3.068 -19.641 -0.986 1 91.38 101 GLU A C 1
ATOM 811 O O . GLU A 1 101 ? -3.604 -20.719 -0.677 1 91.38 101 GLU A O 1
ATOM 816 N N . GLU A 1 102 ? -1.815 -19.438 -1.053 1 93.94 102 GLU A N 1
ATOM 817 C CA . GLU A 1 102 ? -0.86 -20.391 -0.499 1 93.94 102 GLU A CA 1
ATOM 818 C C . GLU A 1 102 ? -0.394 -19.969 0.89 1 93.94 102 GLU A C 1
ATOM 820 O O . GLU A 1 102 ? 0.755 -19.562 1.065 1 93.94 102 GLU A O 1
ATOM 825 N N . TYR A 1 103 ? -1.189 -20.219 1.861 1 90 103 TYR A N 1
ATOM 826 C CA . TYR A 1 103 ? -1.024 -19.625 3.18 1 90 103 TYR A CA 1
ATOM 827 C C . TYR A 1 103 ? 0.115 -20.297 3.943 1 90 103 TYR A C 1
ATOM 829 O O . TYR A 1 103 ? 0.815 -19.641 4.719 1 90 103 TYR A O 1
ATOM 837 N N . THR A 1 104 ? 0.344 -21.594 3.707 1 93.88 104 THR A N 1
ATOM 838 C CA . THR A 1 104 ? 1.477 -22.266 4.344 1 93.88 104 THR A CA 1
ATOM 839 C C . THR A 1 104 ? 2.791 -21.625 3.914 1 93.88 104 THR A C 1
ATOM 841 O O . THR A 1 104 ? 3.652 -21.328 4.75 1 93.88 104 THR A O 1
ATOM 844 N N . SER A 1 105 ? 2.889 -21.359 2.676 1 93.94 105 SER A N 1
ATOM 845 C CA . SER A 1 105 ? 4.074 -20.688 2.139 1 93.94 105 SER A CA 1
ATOM 846 C C . SER A 1 105 ? 4.168 -19.25 2.625 1 93.94 105 SER A C 1
ATOM 848 O O . SER A 1 105 ? 5.266 -18.75 2.883 1 93.94 105 SER A O 1
ATOM 850 N N . ALA A 1 106 ? 3.041 -18.594 2.693 1 93.25 106 ALA A N 1
ATOM 851 C CA . ALA A 1 106 ? 3.01 -17.234 3.193 1 93.25 106 ALA A CA 1
ATOM 852 C C . ALA A 1 106 ? 3.531 -17.156 4.625 1 93.25 106 ALA A C 1
ATOM 854 O O . ALA A 1 106 ? 4.266 -16.234 4.98 1 93.25 106 ALA A O 1
ATOM 855 N N . VAL A 1 107 ? 3.223 -18.172 5.379 1 91.19 107 VAL A N 1
ATOM 856 C CA . VAL A 1 107 ? 3.656 -18.219 6.773 1 91.19 107 VAL A CA 1
ATOM 857 C C . VAL A 1 107 ? 5.176 -18.359 6.836 1 91.19 107 VAL A C 1
ATOM 859 O O . VAL A 1 107 ? 5.828 -17.75 7.684 1 91.19 107 VAL A O 1
ATOM 862 N N . ARG A 1 108 ? 5.688 -19.062 5.953 1 91.38 108 ARG A N 1
ATOM 863 C CA . ARG A 1 108 ? 7.137 -19.219 5.906 1 91.38 108 ARG A CA 1
ATOM 864 C C . ARG A 1 108 ? 7.832 -17.891 5.625 1 91.38 108 ARG 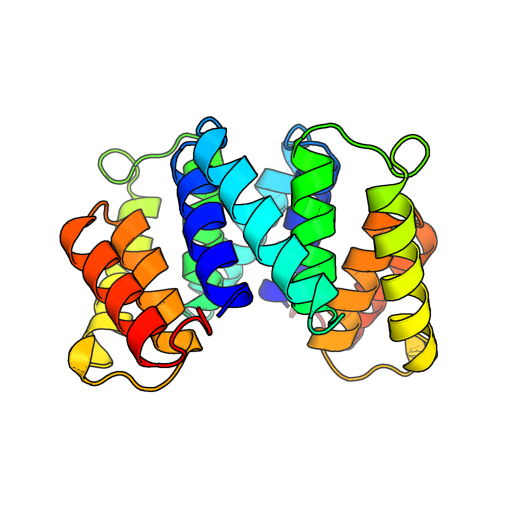A C 1
ATOM 866 O O . ARG A 1 108 ? 8.922 -17.641 6.141 1 91.38 108 ARG A O 1
ATOM 873 N N . ALA A 1 109 ? 7.266 -17.156 4.785 1 90.75 109 ALA A N 1
ATOM 874 C CA . ALA A 1 109 ? 7.812 -15.828 4.496 1 90.75 109 ALA A CA 1
ATOM 875 C C . ALA A 1 109 ? 7.789 -14.945 5.738 1 90.75 109 ALA A C 1
ATOM 877 O O . ALA A 1 109 ? 8.742 -14.203 6 1 90.75 109 ALA A O 1
ATOM 878 N N . VAL A 1 110 ? 6.715 -15.078 6.477 1 87.44 110 VAL A N 1
ATOM 879 C CA . VAL A 1 110 ? 6.594 -14.305 7.711 1 87.44 110 VAL A CA 1
ATOM 880 C C . VAL A 1 110 ? 7.672 -14.742 8.695 1 87.44 110 VAL A C 1
ATOM 882 O O . VAL A 1 110 ? 8.305 -13.898 9.344 1 87.44 110 VAL A O 1
ATOM 885 N N . GLU A 1 111 ? 7.867 -15.977 8.75 1 88.06 111 GLU A N 1
ATOM 886 C CA . GLU A 1 111 ? 8.906 -16.5 9.625 1 88.06 111 GLU A CA 1
ATOM 887 C C . GLU A 1 111 ? 10.289 -15.984 9.227 1 88.06 111 GLU A C 1
ATOM 889 O O . GLU A 1 111 ? 11.109 -15.672 10.086 1 88.06 111 GLU A O 1
ATOM 894 N N . ARG A 1 112 ? 10.469 -15.883 8.008 1 87.5 112 ARG A N 1
ATOM 895 C CA . ARG A 1 112 ? 11.734 -15.359 7.5 1 87.5 112 ARG A CA 1
ATOM 896 C C . ARG A 1 112 ? 11.922 -13.898 7.883 1 87.5 112 ARG A C 1
ATOM 898 O O . ARG A 1 112 ? 13.031 -13.469 8.195 1 87.5 112 ARG A O 1
ATOM 905 N N . ILE A 1 113 ? 10.875 -13.203 7.785 1 81.38 113 ILE A N 1
ATOM 906 C CA . ILE A 1 113 ? 10.922 -11.789 8.156 1 81.38 113 ILE A CA 1
ATOM 907 C C . ILE A 1 113 ? 11.281 -11.648 9.633 1 81.38 113 ILE A C 1
ATOM 909 O O . ILE A 1 113 ? 12.117 -10.812 10 1 81.38 113 ILE A O 1
ATOM 913 N N . TYR A 1 114 ? 10.734 -12.484 10.469 1 79.44 114 TYR A N 1
ATOM 914 C CA . TYR A 1 114 ? 11.023 -12.453 11.898 1 79.44 114 TYR A CA 1
ATOM 915 C C . TYR A 1 114 ? 12.469 -12.844 12.164 1 79.44 114 TYR A C 1
ATOM 917 O O . TYR A 1 114 ? 13.102 -12.312 13.086 1 79.44 114 TYR A O 1
ATOM 925 N N . ALA A 1 115 ? 12.914 -13.68 11.359 1 81.94 115 ALA A N 1
ATOM 926 C CA . ALA A 1 115 ? 14.305 -14.109 11.523 1 81.94 115 ALA A CA 1
ATOM 927 C C . ALA A 1 115 ? 15.273 -13 11.117 1 81.94 115 ALA A C 1
ATOM 929 O O . ALA A 1 115 ? 16.375 -12.898 11.664 1 81.94 115 ALA A O 1
ATOM 930 N N . MET A 1 116 ? 14.922 -12.242 10.156 1 77.94 116 MET A N 1
ATOM 931 C CA . MET A 1 116 ? 15.766 -11.164 9.656 1 77.94 116 MET A CA 1
ATOM 932 C C . MET A 1 116 ? 15.773 -9.984 10.617 1 77.94 116 MET A C 1
ATOM 934 O O . MET A 1 116 ? 16.734 -9.227 10.672 1 77.94 116 MET A O 1
ATOM 938 N N . ASP A 1 117 ? 14.703 -9.711 11.211 1 68.56 117 ASP A N 1
ATOM 939 C CA . ASP A 1 117 ? 14.594 -8.641 12.195 1 68.56 117 ASP A CA 1
ATOM 940 C C . ASP A 1 117 ? 13.773 -9.086 13.406 1 68.56 117 ASP A C 1
ATOM 942 O O . ASP A 1 117 ? 12.594 -8.742 13.523 1 68.56 117 ASP A O 1
ATOM 946 N N . PRO A 1 118 ? 14.43 -9.898 14.148 1 59.72 118 PRO A N 1
ATOM 947 C CA . PRO A 1 118 ? 13.695 -10.469 15.281 1 59.72 118 PRO A CA 1
ATOM 948 C C . PRO A 1 118 ? 13.133 -9.398 16.203 1 59.72 118 PRO A C 1
ATOM 950 O O . PRO A 1 118 ? 13.766 -8.359 16.422 1 59.72 118 PRO A O 1
ATOM 953 N N . PRO A 1 119 ? 11.781 -9.461 16.438 1 55.44 119 PRO A N 1
ATOM 954 C CA . PRO A 1 119 ? 11.203 -8.516 17.391 1 55.44 119 PRO A CA 1
ATOM 955 C C . PRO A 1 119 ? 11.977 -8.461 18.703 1 55.44 119 PRO A C 1
ATOM 957 O O . PRO A 1 119 ? 12.562 -9.461 19.125 1 55.44 119 PRO A O 1
ATOM 960 N N . VAL A 1 120 ? 12.352 -7.215 18.922 1 52 120 VAL A N 1
ATOM 961 C CA . VAL A 1 120 ? 12.961 -7.055 20.234 1 52 120 VAL A CA 1
ATOM 962 C C . VAL A 1 120 ? 11.922 -7.336 21.328 1 52 120 VAL A C 1
ATOM 964 O O . VAL A 1 120 ? 10.906 -6.645 21.406 1 52 120 VAL A O 1
ATOM 967 N N . TRP A 1 121 ? 11.648 -8.57 21.516 1 38 121 TRP A N 1
ATOM 968 C CA . TRP A 1 121 ? 10.836 -8.789 22.719 1 38 121 TRP A CA 1
ATOM 969 C C . TRP A 1 121 ? 11.625 -8.477 23.984 1 38 121 TRP A C 1
ATOM 971 O O . TRP A 1 121 ? 12.852 -8.633 24.016 1 38 121 TRP A O 1
ATOM 981 N N . MET B 1 1 ? 10.992 -4.324 11.82 1 76.25 1 MET B N 1
ATOM 982 C CA . MET B 1 1 ? 10.062 -5.363 12.25 1 76.25 1 MET B CA 1
ATOM 983 C C . MET B 1 1 ? 8.625 -4.859 12.211 1 76.25 1 MET B C 1
ATOM 985 O O . MET B 1 1 ? 7.762 -5.48 11.578 1 76.25 1 MET B O 1
ATOM 989 N N . TYR B 1 2 ? 8.422 -3.715 12.602 1 81 2 TYR B N 1
ATOM 990 C CA . TYR B 1 2 ? 7.062 -3.189 12.688 1 81 2 TYR B CA 1
ATOM 991 C C . TYR B 1 2 ? 6.465 -2.994 11.297 1 81 2 TYR B C 1
ATOM 993 O O . TYR B 1 2 ? 5.297 -3.318 11.062 1 81 2 TYR B O 1
ATOM 1001 N N . GLY B 1 3 ? 7.371 -2.545 10.414 1 85.44 3 GLY B N 1
ATOM 1002 C CA . GLY B 1 3 ? 6.902 -2.289 9.055 1 85.44 3 GLY B CA 1
ATOM 1003 C C . GLY B 1 3 ? 6.469 -3.547 8.328 1 85.44 3 GLY B C 1
ATOM 1004 O O . GLY B 1 3 ? 5.418 -3.568 7.688 1 85.44 3 GLY B O 1
ATOM 1005 N N . LEU B 1 4 ? 7.195 -4.516 8.523 1 82.56 4 LEU B N 1
ATOM 1006 C CA . LEU B 1 4 ? 6.895 -5.773 7.844 1 82.56 4 LEU B CA 1
ATOM 1007 C C . LEU B 1 4 ? 5.645 -6.422 8.43 1 82.56 4 LEU B C 1
ATOM 1009 O O . LEU B 1 4 ? 4.766 -6.863 7.684 1 82.56 4 LEU B O 1
ATOM 1013 N N . LEU B 1 5 ? 5.578 -6.516 9.727 1 85.94 5 LEU B N 1
ATOM 1014 C CA . LEU B 1 5 ? 4.387 -7.059 10.375 1 85.94 5 LEU B CA 1
ATOM 1015 C C . LEU B 1 5 ? 3.145 -6.262 9.984 1 85.94 5 LEU B C 1
ATOM 1017 O O . LEU B 1 5 ? 2.088 -6.84 9.719 1 85.94 5 LEU B O 1
ATOM 1021 N N . GLY B 1 6 ? 3.293 -4.977 9.961 1 92.38 6 GLY B N 1
ATOM 1022 C CA . GLY B 1 6 ? 2.203 -4.133 9.492 1 92.38 6 GLY B CA 1
ATOM 1023 C C . GLY B 1 6 ? 1.746 -4.473 8.086 1 92.38 6 GLY B C 1
ATOM 1024 O O . GLY B 1 6 ? 0.545 -4.574 7.828 1 92.38 6 GLY B O 1
ATOM 1025 N N . ARG B 1 7 ? 2.711 -4.715 7.258 1 90.56 7 ARG B N 1
ATOM 1026 C CA . ARG B 1 7 ? 2.406 -5.047 5.867 1 90.56 7 ARG B CA 1
ATOM 1027 C C . ARG B 1 7 ? 1.664 -6.375 5.773 1 90.56 7 ARG B C 1
ATOM 1029 O O . ARG B 1 7 ? 0.698 -6.504 5.02 1 90.56 7 ARG B O 1
ATOM 1036 N N . ILE B 1 8 ? 2.098 -7.32 6.508 1 87.62 8 ILE B N 1
ATOM 1037 C CA . ILE B 1 8 ? 1.49 -8.648 6.504 1 87.62 8 ILE B CA 1
ATOM 1038 C C . ILE B 1 8 ? 0.027 -8.547 6.926 1 87.62 8 ILE B C 1
ATOM 1040 O O . ILE B 1 8 ? -0.859 -9.078 6.25 1 87.62 8 ILE B O 1
ATOM 1044 N N . HIS B 1 9 ? -0.225 -7.871 7.918 1 92.75 9 HIS B N 1
ATOM 1045 C CA . HIS B 1 9 ? -1.591 -7.738 8.406 1 92.75 9 HIS B CA 1
ATOM 1046 C C . HIS B 1 9 ? -2.434 -6.879 7.473 1 92.75 9 HIS B C 1
ATOM 1048 O O . HIS B 1 9 ? -3.625 -7.141 7.289 1 92.75 9 HIS B O 1
ATOM 1054 N N . LYS B 1 10 ? -1.805 -5.922 6.938 1 94.19 10 LYS B N 1
ATOM 1055 C CA . LYS B 1 10 ? -2.52 -5.094 5.973 1 94.19 10 LYS B CA 1
ATOM 1056 C C . LYS B 1 10 ? -2.941 -5.906 4.754 1 94.19 10 LYS B C 1
ATOM 1058 O O . LYS B 1 10 ? -4.066 -5.77 4.266 1 94.19 10 LYS B O 1
ATOM 1063 N N . GLU B 1 11 ? -2.039 -6.746 4.27 1 90.06 11 GLU B N 1
ATOM 1064 C CA . GLU B 1 11 ? -2.365 -7.582 3.119 1 90.06 11 GLU B CA 1
ATOM 1065 C C . GLU B 1 11 ? -3.482 -8.57 3.451 1 90.06 11 GLU B C 1
ATOM 1067 O O . GLU B 1 11 ? -4.344 -8.844 2.615 1 90.06 11 GLU B O 1
ATOM 1072 N N . ARG B 1 12 ? -3.395 -9.086 4.59 1 89.44 12 ARG B N 1
ATOM 1073 C CA . ARG B 1 12 ? -4.465 -9.977 5.031 1 89.44 12 ARG B CA 1
ATOM 1074 C C . ARG B 1 12 ? -5.805 -9.25 5.055 1 89.44 12 ARG B C 1
ATOM 1076 O O . ARG B 1 12 ? -6.828 -9.805 4.645 1 89.44 12 ARG B O 1
ATOM 1083 N N . PHE B 1 13 ? -5.875 -8.078 5.469 1 93.38 13 PHE B N 1
ATOM 1084 C CA . PHE B 1 13 ? -7.074 -7.25 5.508 1 93.38 13 PHE B CA 1
ATOM 1085 C C . PHE B 1 13 ? -7.605 -7.008 4.102 1 93.38 13 PHE B C 1
ATOM 1087 O O . PHE B 1 13 ? -8.797 -7.18 3.842 1 93.38 13 PHE B O 1
ATOM 1094 N N . VAL B 1 14 ? -6.676 -6.703 3.207 1 87.31 14 VAL B N 1
ATOM 1095 C CA . VAL B 1 14 ? -7.051 -6.418 1.826 1 87.31 14 VAL B CA 1
ATOM 1096 C C . VAL B 1 14 ? -7.59 -7.684 1.165 1 87.31 14 VAL B C 1
ATOM 1098 O O . VAL B 1 14 ? -8.641 -7.656 0.52 1 87.31 14 VAL B O 1
ATOM 1101 N N . GLU B 1 15 ? -6.945 -8.781 1.408 1 85.69 15 GLU B N 1
ATOM 1102 C CA . GLU B 1 15 ? -7.328 -10.047 0.788 1 85.69 15 GLU B CA 1
ATOM 1103 C C . GLU B 1 15 ? -8.688 -10.523 1.292 1 85.69 15 GLU B C 1
ATOM 1105 O O . GLU B 1 15 ? -9.375 -11.281 0.609 1 85.69 15 GLU B O 1
ATOM 1110 N N . SER B 1 16 ? -9.023 -10.016 2.428 1 88.62 16 SER B N 1
ATOM 1111 C CA . SER B 1 16 ? -10.328 -10.359 2.992 1 88.62 16 SER B CA 1
ATOM 1112 C C . SER B 1 16 ? -11.422 -9.461 2.436 1 88.62 16 SER B C 1
ATOM 1114 O O . SER B 1 16 ? -12.555 -9.469 2.938 1 88.62 16 SER B O 1
ATOM 1116 N N . LYS B 1 17 ? -11.078 -8.695 1.49 1 84.81 17 LYS B N 1
ATOM 1117 C CA . LYS B 1 17 ? -11.977 -7.676 0.949 1 84.81 17 LYS B CA 1
ATOM 1118 C C . LYS B 1 17 ? -12.391 -6.68 2.027 1 84.81 17 LYS B C 1
ATOM 1120 O O . LYS B 1 17 ? -13.578 -6.375 2.176 1 84.81 17 LYS B O 1
ATOM 1125 N N . PHE B 1 18 ? -11.398 -6.383 2.93 1 87.06 18 PHE B N 1
ATOM 1126 C CA . PHE B 1 18 ? -11.477 -5.344 3.951 1 87.06 18 PHE B CA 1
ATOM 1127 C C . PHE B 1 18 ? -12.461 -5.73 5.047 1 87.06 18 PHE B C 1
ATOM 1129 O O . PHE B 1 18 ? -13.047 -4.863 5.691 1 87.06 18 PHE B O 1
ATOM 1136 N N . THR B 1 19 ? -12.68 -7.062 5.27 1 89.94 19 THR B N 1
ATOM 1137 C CA . THR B 1 19 ? -13.641 -7.504 6.266 1 89.94 19 THR B CA 1
ATOM 1138 C C . THR B 1 19 ? -12.938 -7.984 7.531 1 89.94 19 THR B C 1
ATOM 1140 O O . THR B 1 19 ? -13.555 -8.086 8.594 1 89.94 19 THR B O 1
ATOM 1143 N N . ASP B 1 20 ? -11.711 -8.328 7.422 1 93.5 20 ASP B N 1
ATOM 1144 C CA . ASP B 1 20 ? -10.961 -8.867 8.555 1 93.5 20 ASP B CA 1
ATOM 1145 C C . ASP B 1 20 ? -10.531 -7.754 9.508 1 93.5 20 ASP B C 1
ATOM 1147 O O . ASP B 1 20 ? -9.383 -7.309 9.469 1 93.5 20 ASP B O 1
ATOM 1151 N N . GLN B 1 21 ? -11.352 -7.441 10.508 1 95.12 21 GLN B N 1
ATOM 1152 C CA . GLN B 1 21 ? -11.117 -6.34 11.438 1 95.12 21 GLN B CA 1
ATOM 1153 C C . GLN B 1 21 ? -9.953 -6.656 12.383 1 95.12 21 GLN B C 1
ATOM 1155 O O . GLN B 1 21 ? -9.266 -5.746 12.844 1 95.12 21 GLN B O 1
ATOM 1160 N N . GLU B 1 22 ? -9.758 -7.918 12.617 1 96.75 22 GLU B N 1
ATOM 1161 C CA . GLU B 1 22 ? -8.617 -8.305 13.445 1 96.75 22 GLU B CA 1
ATOM 1162 C C . GLU B 1 22 ? -7.297 -7.984 12.75 1 96.75 22 GLU B C 1
ATOM 1164 O O . GLU B 1 22 ? -6.359 -7.488 13.375 1 96.75 22 GLU B O 1
ATOM 1169 N N . ALA B 1 23 ? -7.215 -8.242 11.484 1 95.12 23 ALA B N 1
ATOM 1170 C CA . ALA B 1 23 ? -6.027 -7.926 10.695 1 95.12 23 ALA B CA 1
ATOM 1171 C C . ALA B 1 23 ? -5.809 -6.418 10.617 1 95.12 23 ALA B C 1
ATOM 1173 O O . ALA B 1 23 ? -4.672 -5.945 10.727 1 95.12 23 ALA B O 1
ATOM 1174 N N . LEU B 1 24 ? -6.902 -5.703 10.43 1 96.06 24 LEU B N 1
ATOM 1175 C CA . LEU B 1 24 ? -6.816 -4.246 10.398 1 96.06 24 LEU B CA 1
ATOM 1176 C C . LEU B 1 24 ? -6.227 -3.709 11.703 1 96.06 24 LEU B C 1
ATOM 1178 O O . LEU B 1 24 ? -5.293 -2.906 11.68 1 96.06 24 LEU B O 1
ATOM 1182 N N . LYS B 1 25 ? -6.75 -4.215 12.82 1 97.62 25 LYS B N 1
ATOM 1183 C CA . LYS B 1 25 ? -6.281 -3.77 14.133 1 97.62 25 LYS B CA 1
ATOM 1184 C C . LYS B 1 25 ? -4.812 -4.133 14.344 1 97.62 25 LYS B C 1
ATOM 1186 O O . LYS B 1 25 ? -4.039 -3.334 14.875 1 97.62 25 LYS B O 1
ATOM 1191 N N . ALA B 1 26 ? -4.453 -5.297 13.914 1 96.75 26 ALA B N 1
ATOM 1192 C CA . ALA B 1 26 ? -3.068 -5.738 14.055 1 96.75 26 ALA B CA 1
ATOM 1193 C C . ALA B 1 26 ? -2.129 -4.879 13.219 1 96.75 26 ALA B C 1
ATOM 1195 O O . ALA B 1 26 ? -1.024 -4.543 13.656 1 96.75 26 ALA B O 1
ATOM 1196 N N . ALA B 1 27 ? -2.531 -4.57 12.016 1 96.75 27 ALA B N 1
ATOM 1197 C CA . ALA B 1 27 ? -1.73 -3.695 11.156 1 96.75 27 ALA B CA 1
ATOM 1198 C C . ALA B 1 27 ? -1.55 -2.322 11.797 1 96.75 27 ALA B C 1
ATOM 1200 O O . ALA B 1 27 ? -0.432 -1.804 11.867 1 96.75 27 ALA B O 1
ATOM 1201 N N . ILE B 1 28 ? -2.658 -1.792 12.297 1 97.94 28 ILE B N 1
ATOM 1202 C CA . ILE B 1 28 ? -2.633 -0.479 12.93 1 97.94 28 ILE B CA 1
ATOM 1203 C C . ILE B 1 28 ? -1.674 -0.499 14.117 1 97.94 28 ILE B C 1
ATOM 1205 O O . ILE B 1 28 ? -0.829 0.389 14.258 1 97.94 28 ILE B O 1
ATOM 1209 N N . GLU B 1 29 ? -1.771 -1.509 14.875 1 98 29 GLU B N 1
ATOM 1210 C CA . GLU B 1 29 ? -0.923 -1.604 16.062 1 98 29 GLU B CA 1
ATOM 1211 C C . GLU B 1 29 ? 0.548 -1.734 15.68 1 98 29 GLU B C 1
ATOM 1213 O O . GLU B 1 29 ? 1.418 -1.141 16.312 1 98 29 GLU B O 1
ATOM 1218 N N . SER B 1 30 ? 0.814 -2.436 14.68 1 94.81 30 SER B N 1
ATOM 1219 C CA . SER B 1 30 ? 2.189 -2.613 14.227 1 94.81 30 SER B CA 1
ATOM 1220 C C . SER B 1 30 ? 2.781 -1.298 13.727 1 94.81 30 SER B C 1
ATOM 1222 O O . SER B 1 30 ? 3.873 -0.906 14.141 1 94.81 30 SER B O 1
ATOM 1224 N N . TYR B 1 31 ? 2.082 -0.629 12.891 1 96.44 31 TYR B N 1
ATOM 1225 C CA . TYR B 1 31 ? 2.572 0.645 12.375 1 96.44 31 TYR B CA 1
ATOM 1226 C C . TYR B 1 31 ? 2.645 1.689 13.484 1 96.44 31 TYR B C 1
ATOM 1228 O O . TYR B 1 31 ? 3.527 2.551 13.477 1 96.44 31 TYR B O 1
ATOM 1236 N N . ARG B 1 32 ? 1.706 1.602 14.43 1 97.56 32 ARG B N 1
ATOM 1237 C CA . ARG B 1 32 ? 1.725 2.506 15.578 1 97.56 32 ARG B CA 1
ATOM 1238 C C . ARG B 1 32 ? 3.002 2.334 16.391 1 97.56 32 ARG B C 1
ATOM 1240 O O . ARG B 1 32 ? 3.684 3.312 16.703 1 97.56 32 ARG B O 1
ATOM 1247 N N . ASN B 1 33 ? 3.268 1.109 16.719 1 96.06 33 ASN B N 1
ATOM 1248 C CA . ASN B 1 33 ? 4.48 0.813 17.469 1 96.06 33 ASN B CA 1
ATOM 1249 C C . ASN B 1 33 ? 5.734 1.223 16.703 1 96.06 33 ASN B C 1
ATOM 1251 O O . ASN B 1 33 ? 6.672 1.768 17.297 1 96.06 33 ASN B O 1
ATOM 1255 N N . GLY B 1 34 ? 5.762 0.974 15.469 1 94.75 34 GLY B N 1
ATOM 1256 C CA . GLY B 1 34 ? 6.887 1.377 14.641 1 94.75 34 GLY B CA 1
ATOM 1257 C C . GLY B 1 34 ? 7.062 2.883 14.57 1 94.75 34 GLY B C 1
ATOM 1258 O O . GLY B 1 34 ? 8.18 3.387 14.664 1 94.75 34 GLY B O 1
ATOM 1259 N N . PHE B 1 35 ? 5.984 3.566 14.414 1 96.69 35 PHE B N 1
ATOM 1260 C CA . PHE B 1 35 ? 6.023 5.02 14.328 1 96.69 35 PHE B CA 1
ATOM 1261 C C . PHE B 1 35 ? 6.48 5.633 15.641 1 96.69 35 PHE B C 1
ATOM 1263 O O . PHE B 1 35 ? 7.172 6.656 15.656 1 96.69 35 PHE B O 1
ATOM 1270 N N . GLN B 1 36 ? 6.039 5.027 16.656 1 95.75 36 GLN B N 1
ATOM 1271 C CA . GLN B 1 36 ? 6.469 5.48 17.969 1 95.75 36 GLN B CA 1
ATOM 1272 C C . GLN B 1 36 ? 7.965 5.254 18.172 1 95.75 36 GLN B C 1
ATOM 1274 O O . GLN B 1 36 ? 8.648 6.094 18.75 1 95.75 36 GLN B O 1
ATOM 1279 N N . ALA B 1 37 ? 8.461 4.148 17.672 1 93.88 37 ALA B N 1
ATOM 1280 C CA . ALA B 1 37 ? 9.875 3.82 17.812 1 93.88 37 ALA B CA 1
ATOM 1281 C C . ALA B 1 37 ? 10.742 4.703 16.906 1 93.88 37 ALA B C 1
ATOM 1283 O O . ALA B 1 37 ? 11.812 5.156 17.312 1 93.88 37 ALA B O 1
ATOM 1284 N N . ASP B 1 38 ? 10.328 4.918 15.695 1 92.38 38 ASP B N 1
ATOM 1285 C CA . ASP B 1 38 ? 10.984 5.766 14.703 1 92.38 38 ASP B CA 1
ATOM 1286 C C . ASP B 1 38 ? 9.961 6.398 13.758 1 92.38 38 ASP B C 1
ATOM 1288 O O . ASP B 1 38 ? 9.555 5.777 12.773 1 92.38 38 ASP B O 1
ATOM 1292 N N . PRO B 1 39 ? 9.664 7.609 14.07 1 92.25 39 PRO B N 1
ATOM 1293 C CA . PRO B 1 39 ? 8.617 8.266 13.281 1 92.25 39 PRO B CA 1
ATOM 1294 C C . PRO B 1 39 ? 9.047 8.547 11.852 1 92.25 39 PRO B C 1
ATOM 1296 O O . PRO B 1 39 ? 9.328 9.703 11.5 1 92.25 39 PRO B O 1
ATOM 1299 N N . ASN B 1 40 ? 9 7.5 11.031 1 90.75 40 ASN B N 1
ATOM 1300 C CA . ASN B 1 40 ? 9.352 7.691 9.633 1 90.75 40 ASN B CA 1
ATOM 1301 C C . ASN B 1 40 ? 8.117 7.77 8.742 1 90.75 40 ASN B C 1
ATOM 1303 O O . ASN B 1 40 ? 7.008 7.48 9.195 1 90.75 40 ASN B O 1
ATOM 1307 N N . GLU B 1 41 ? 8.297 8.227 7.535 1 92.44 41 GLU B N 1
ATOM 1308 C CA . GLU B 1 41 ? 7.191 8.5 6.629 1 92.44 41 GLU B CA 1
ATOM 1309 C C . GLU B 1 41 ? 6.445 7.219 6.262 1 92.44 41 GLU B C 1
ATOM 1311 O O . GLU B 1 41 ? 5.219 7.215 6.16 1 92.44 41 GLU B O 1
ATOM 1316 N N . TYR B 1 42 ? 7.195 6.223 6.16 1 89.31 42 TYR B N 1
ATOM 1317 C CA . TYR B 1 42 ? 6.594 4.953 5.77 1 89.31 42 TYR B CA 1
ATOM 1318 C C . TYR B 1 42 ? 5.621 4.461 6.832 1 89.31 42 TYR B C 1
ATOM 1320 O O . TYR B 1 42 ? 4.457 4.172 6.531 1 89.31 42 TYR B O 1
ATOM 1328 N N . MET B 1 43 ? 6.035 4.449 8.023 1 94.38 43 MET B N 1
ATOM 1329 C CA . MET B 1 43 ? 5.191 4.004 9.125 1 94.38 43 MET B CA 1
ATOM 1330 C C . MET B 1 43 ? 4.012 4.953 9.328 1 94.38 43 MET B C 1
ATOM 1332 O O . MET B 1 43 ? 2.875 4.508 9.492 1 94.38 43 MET B O 1
ATOM 1336 N N . GLY B 1 44 ? 4.309 6.211 9.281 1 96.75 44 GLY B N 1
ATOM 1337 C CA . GLY B 1 44 ? 3.287 7.219 9.539 1 96.75 44 GLY B CA 1
ATOM 1338 C C . GLY B 1 44 ? 2.188 7.23 8.492 1 96.75 44 GLY B C 1
ATOM 1339 O O . GLY B 1 44 ? 1.004 7.289 8.828 1 96.75 44 GLY B O 1
ATOM 1340 N N . VAL B 1 45 ? 2.559 7.148 7.227 1 94.88 45 VAL B N 1
ATOM 1341 C CA . VAL B 1 45 ? 1.589 7.188 6.137 1 94.88 45 VAL B CA 1
ATOM 1342 C C . VAL B 1 45 ? 0.688 5.957 6.199 1 94.88 45 VAL B C 1
ATOM 1344 O O . VAL B 1 45 ? -0.536 6.07 6.086 1 94.88 45 VAL B O 1
ATOM 1347 N N . ASN B 1 46 ? 1.258 4.793 6.355 1 94.06 46 ASN B N 1
ATOM 1348 C CA . ASN B 1 46 ? 0.458 3.578 6.457 1 94.06 46 ASN B CA 1
ATOM 1349 C C . ASN B 1 46 ? -0.472 3.615 7.664 1 94.06 46 ASN B C 1
ATOM 1351 O O . ASN B 1 46 ? -1.65 3.27 7.559 1 94.06 46 ASN B O 1
ATOM 1355 N N . LEU B 1 47 ? 0.077 4.07 8.812 1 97.38 47 LEU B N 1
ATOM 1356 C CA . LEU B 1 47 ? -0.736 4.184 10.016 1 97.38 47 LEU B CA 1
ATOM 1357 C C . LEU B 1 47 ? -1.914 5.125 9.789 1 97.38 47 LEU B C 1
ATOM 1359 O O . LEU B 1 47 ? -3.062 4.766 10.07 1 97.38 47 LEU B O 1
ATOM 1363 N N . ALA B 1 48 ? -1.642 6.258 9.289 1 96.88 48 ALA B N 1
ATOM 1364 C CA . ALA B 1 48 ? -2.678 7.258 9.047 1 96.88 48 ALA B CA 1
ATOM 1365 C C . ALA B 1 48 ? -3.754 6.719 8.109 1 96.88 48 ALA B C 1
ATOM 1367 O O . ALA B 1 48 ? -4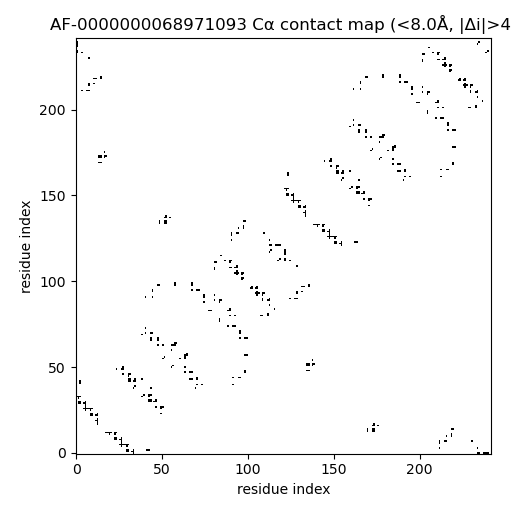.949 6.867 8.375 1 96.88 48 ALA B O 1
ATOM 1368 N N . ASN B 1 49 ? -3.354 6.078 7.031 1 94 49 ASN B N 1
ATOM 1369 C CA . ASN B 1 49 ? -4.301 5.531 6.066 1 94 49 ASN B CA 1
ATOM 1370 C C . ASN B 1 49 ? -5.203 4.477 6.703 1 94 49 ASN B C 1
ATOM 1372 O O . ASN B 1 49 ? -6.406 4.445 6.445 1 94 49 ASN B O 1
ATOM 1376 N N . LEU B 1 50 ? -4.629 3.621 7.496 1 96 50 LEU B N 1
ATOM 1377 C CA . LEU B 1 50 ? -5.422 2.568 8.125 1 96 50 LEU B CA 1
ATOM 1378 C C . LEU B 1 50 ? -6.375 3.148 9.164 1 96 50 LEU B C 1
ATOM 1380 O O . LEU B 1 50 ? -7.484 2.643 9.344 1 96 50 LEU B O 1
ATOM 1384 N N . LEU B 1 51 ? -5.957 4.184 9.867 1 96.62 51 LEU B N 1
ATOM 1385 C CA . LEU B 1 51 ? -6.859 4.859 10.789 1 96.62 51 LEU B CA 1
ATOM 1386 C C . LEU B 1 51 ? -8.039 5.473 10.055 1 96.62 51 LEU B C 1
ATOM 1388 O O . LEU B 1 51 ? -9.18 5.395 10.523 1 96.62 51 LEU B O 1
ATOM 1392 N N . VAL B 1 52 ? -7.781 6.02 8.938 1 93.88 52 VAL B N 1
ATOM 1393 C CA . VAL B 1 52 ? -8.852 6.566 8.117 1 93.88 52 VAL B CA 1
ATOM 1394 C C . VAL B 1 52 ? -9.82 5.449 7.723 1 93.88 52 VAL B C 1
ATOM 1396 O O . VAL B 1 52 ? -11.039 5.652 7.711 1 93.88 52 VAL B O 1
ATOM 1399 N N . CYS B 1 53 ? -9.305 4.273 7.457 1 89.62 53 CYS B N 1
ATOM 1400 C CA . CYS B 1 53 ? -10.117 3.125 7.07 1 89.62 53 CYS B CA 1
ATOM 1401 C C . CYS B 1 53 ? -11.062 2.725 8.195 1 89.62 53 CYS B C 1
ATOM 1403 O O . CYS B 1 53 ? -12.117 2.127 7.949 1 89.62 53 CYS B O 1
ATOM 1405 N N . THR B 1 54 ? -10.68 3.066 9.383 1 94 54 THR B N 1
ATOM 1406 C CA . THR B 1 54 ? -11.531 2.73 10.516 1 94 54 THR B CA 1
ATOM 1407 C C . THR B 1 54 ? -12.633 3.779 10.688 1 94 54 THR B C 1
ATOM 1409 O O . THR B 1 54 ? -13.469 3.664 11.586 1 94 54 THR B O 1
ATOM 1412 N N . GLY B 1 55 ? -12.594 4.852 9.938 1 91.56 55 GLY B N 1
ATOM 1413 C CA . GLY B 1 55 ? -13.594 5.898 10.008 1 91.56 55 GLY B CA 1
ATOM 1414 C C . GLY B 1 55 ? -13.125 7.133 10.758 1 91.56 55 GLY B C 1
ATOM 1415 O O . GLY B 1 55 ? -13.859 8.117 10.867 1 91.56 55 GLY B O 1
ATOM 1416 N N . GLN B 1 56 ? -11.883 7.09 11.148 1 94.25 56 GLN B N 1
ATOM 1417 C CA . GLN B 1 56 ? -11.336 8.258 11.828 1 94.25 56 GLN B CA 1
ATOM 1418 C C . GLN B 1 56 ? -11.086 9.398 10.852 1 94.25 56 GLN B C 1
ATOM 1420 O O . GLN B 1 56 ? -10.703 9.172 9.703 1 94.25 56 GLN B O 1
ATOM 1425 N N . GLU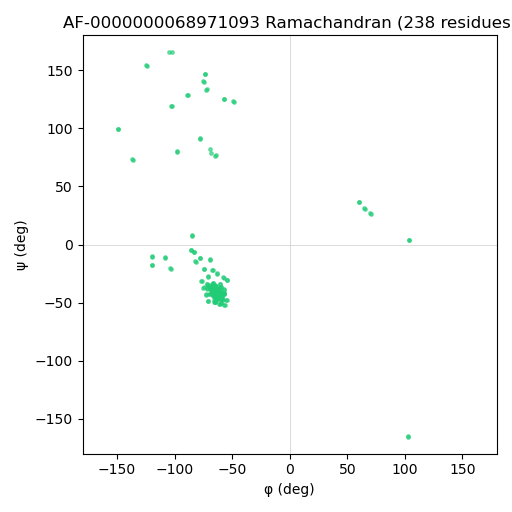 B 1 57 ? -11.273 10.617 11.375 1 93.31 57 GLU B N 1
ATOM 1426 C CA . GLU B 1 57 ? -11.078 11.828 10.578 1 93.31 57 GLU B CA 1
ATOM 1427 C C . GLU B 1 57 ? -10.078 12.773 11.242 1 93.31 57 GLU B C 1
ATOM 1429 O O . GLU B 1 57 ? -9.93 12.773 12.469 1 93.31 57 GLU B O 1
ATOM 1434 N N . LEU B 1 58 ? -9.469 13.57 10.383 1 93.38 58 LEU B N 1
ATOM 1435 C CA . LEU B 1 58 ? -8.43 14.484 10.852 1 93.38 58 LEU B CA 1
ATOM 1436 C C . LEU B 1 58 ? -8.969 15.406 11.938 1 93.38 58 LEU B C 1
ATOM 1438 O O . LEU B 1 58 ? -8.297 15.648 12.938 1 93.38 58 LEU B O 1
ATOM 1442 N N . ASN B 1 59 ? -10.148 15.844 11.812 1 91.88 59 ASN B N 1
ATOM 1443 C CA . ASN B 1 59 ? -10.703 16.859 12.703 1 91.88 59 ASN B CA 1
ATOM 1444 C C . ASN B 1 59 ? -11.211 16.234 14.008 1 91.88 59 ASN B C 1
ATOM 1446 O O . ASN B 1 59 ? -11.406 16.938 15 1 91.88 59 ASN B O 1
ATOM 1450 N N . THR B 1 60 ? -11.367 14.906 14.047 1 93.88 60 THR B N 1
ATOM 1451 C CA . THR B 1 60 ? -12 14.312 15.219 1 93.88 60 THR B CA 1
ATOM 1452 C C . THR B 1 60 ? -11.055 13.344 15.914 1 93.88 60 THR B C 1
ATOM 1454 O O . THR B 1 60 ? -11.234 13.023 17.094 1 93.88 60 THR B O 1
ATOM 1457 N N . SER B 1 61 ? -10.078 12.953 15.227 1 96.5 61 SER B N 1
ATOM 1458 C CA . SER B 1 61 ? -9.133 11.992 15.805 1 96.5 61 SER B CA 1
ATOM 1459 C C . SER B 1 61 ? -7.848 12.688 16.234 1 96.5 61 SER B C 1
ATOM 1461 O O . SER B 1 61 ? -7.09 13.18 15.406 1 96.5 61 SER B O 1
ATOM 1463 N N . GLN B 1 62 ? -7.59 12.586 17.5 1 97.06 62 GLN B N 1
ATOM 1464 C CA . GLN B 1 62 ? -6.371 13.18 18.031 1 97.06 62 GLN B CA 1
ATOM 1465 C C . GLN B 1 62 ? -5.133 12.453 17.516 1 97.06 62 GLN B C 1
ATOM 1467 O O . GLN B 1 62 ? -4.129 13.078 17.172 1 97.06 62 GLN B O 1
ATOM 1472 N N . GLU B 1 63 ? -5.246 11.188 17.469 1 97.56 63 GLU B N 1
ATOM 1473 C CA . GLU B 1 63 ? -4.109 10.406 17 1 97.56 63 GLU B CA 1
ATOM 1474 C C . GLU B 1 63 ? -3.797 10.711 15.539 1 97.56 63 GLU B C 1
ATOM 1476 O O . GLU B 1 63 ? -2.643 10.961 15.188 1 97.56 63 GLU B O 1
ATOM 1481 N N . LEU B 1 64 ? -4.789 10.719 14.773 1 97 64 LEU B N 1
ATOM 1482 C CA . LEU B 1 64 ? -4.598 11.016 13.359 1 97 64 LEU B CA 1
ATOM 1483 C C . LEU B 1 64 ? -4.008 12.406 13.164 1 97 64 LEU B C 1
ATOM 1485 O O . LEU B 1 64 ? -3.09 12.594 12.367 1 97 64 LEU B O 1
ATOM 1489 N N . ASN B 1 65 ? -4.48 13.32 13.914 1 96.75 65 ASN B N 1
ATOM 1490 C CA . ASN B 1 65 ? -3.984 14.695 13.859 1 96.75 65 ASN B CA 1
ATOM 1491 C C . ASN B 1 65 ? -2.5 14.766 14.211 1 96.75 65 ASN B C 1
ATOM 1493 O O . ASN B 1 65 ? -1.729 15.438 13.516 1 96.75 65 ASN B O 1
ATOM 1497 N N . ARG B 1 66 ? -2.152 14.078 15.203 1 97.19 66 ARG B N 1
ATOM 1498 C CA . ARG B 1 66 ? -0.759 14.078 15.633 1 97.19 66 ARG B CA 1
ATOM 1499 C C . ARG B 1 66 ? 0.147 13.477 14.562 1 97.19 66 ARG B C 1
ATOM 1501 O O . ARG B 1 66 ? 1.197 14.039 14.242 1 97.19 66 ARG B O 1
ATOM 1508 N N . ILE B 1 67 ? -0.252 12.391 14.047 1 97.69 67 ILE B N 1
ATOM 1509 C CA . ILE B 1 67 ? 0.53 11.719 13.016 1 97.69 67 ILE B CA 1
ATOM 1510 C C . ILE B 1 67 ? 0.696 12.641 11.812 1 97.69 67 ILE B C 1
ATOM 1512 O O . ILE B 1 67 ? 1.808 12.82 11.305 1 97.69 67 ILE B O 1
ATOM 1516 N N . CYS B 1 68 ? -0.388 13.227 11.43 1 96.12 68 CYS B N 1
ATOM 1517 C CA . CYS B 1 68 ? -0.37 14.094 10.25 1 96.12 68 CYS B CA 1
ATOM 1518 C C . CYS B 1 68 ? 0.511 15.312 10.484 1 96.12 68 CYS B C 1
ATOM 1520 O O . CYS B 1 68 ? 1.181 15.781 9.562 1 96.12 68 CYS B O 1
ATOM 1522 N N . ASN B 1 69 ? 0.485 15.75 11.633 1 95.81 69 ASN B N 1
ATOM 1523 C CA . ASN B 1 69 ? 1.342 16.891 11.961 1 95.81 69 ASN B CA 1
ATOM 1524 C C . ASN B 1 69 ? 2.82 16.516 11.859 1 95.81 69 ASN B C 1
ATOM 1526 O O . ASN B 1 69 ? 3.617 17.281 11.312 1 95.81 69 ASN B O 1
ATOM 1530 N N . VAL B 1 70 ? 3.143 15.398 12.367 1 96.88 70 VAL B N 1
ATOM 1531 C CA . VAL B 1 70 ? 4.523 14.938 12.297 1 96.88 70 VAL B CA 1
ATOM 1532 C C . VAL B 1 70 ? 4.938 14.758 10.844 1 96.88 70 VAL B C 1
ATOM 1534 O O . VAL B 1 70 ? 6.016 15.195 10.438 1 96.88 70 VAL B O 1
ATOM 1537 N N . LEU B 1 71 ? 4.074 14.172 10.094 1 96.12 71 LEU B N 1
ATOM 1538 C CA . LEU B 1 71 ? 4.359 13.945 8.68 1 96.12 71 LEU B CA 1
ATOM 1539 C C . LEU B 1 71 ? 4.492 15.266 7.93 1 96.12 71 LEU B C 1
ATOM 1541 O O . LEU B 1 71 ? 5.379 15.422 7.09 1 96.12 71 LEU B O 1
ATOM 1545 N N . ASN B 1 72 ? 3.645 16.172 8.281 1 94.81 72 ASN B N 1
ATOM 1546 C CA . ASN B 1 72 ? 3.67 17.484 7.656 1 94.81 72 ASN B CA 1
ATOM 1547 C C . ASN B 1 72 ? 5 18.203 7.902 1 94.81 72 ASN B C 1
ATOM 1549 O O . ASN B 1 72 ? 5.57 18.797 6.988 1 94.81 72 ASN B O 1
ATOM 1553 N N . LEU B 1 73 ? 5.434 18.109 9.047 1 95.38 73 LEU B N 1
ATOM 1554 C CA . LEU B 1 73 ? 6.703 18.734 9.406 1 95.38 73 LEU B CA 1
ATOM 1555 C C . LEU B 1 73 ? 7.859 18.078 8.664 1 95.38 73 LEU B C 1
ATOM 1557 O O . LEU B 1 73 ? 8.734 18.766 8.133 1 95.38 73 LEU B O 1
ATOM 1561 N N . ARG B 1 74 ? 7.863 16.828 8.555 1 93.19 74 ARG B N 1
ATOM 1562 C CA . ARG B 1 74 ? 8.938 16.094 7.895 1 93.19 74 ARG B CA 1
ATOM 1563 C C . ARG B 1 74 ? 8.977 16.391 6.398 1 93.19 74 ARG B C 1
ATOM 1565 O O . ARG B 1 74 ? 10.047 16.609 5.828 1 93.19 74 ARG B O 1
ATOM 1572 N N . ILE B 1 75 ? 7.863 16.422 5.824 1 92.06 75 ILE B N 1
ATOM 1573 C CA . ILE B 1 75 ? 7.812 16.672 4.387 1 92.06 75 ILE B CA 1
ATOM 1574 C C . ILE B 1 75 ? 8.148 18.141 4.109 1 92.06 75 ILE B C 1
ATOM 1576 O O . ILE B 1 75 ? 8.789 18.453 3.102 1 92.06 75 ILE B O 1
ATOM 1580 N N . GLY B 1 76 ? 7.68 18.984 4.973 1 91.31 76 GLY B N 1
ATOM 1581 C CA . GLY B 1 76 ? 8 20.391 4.852 1 91.31 76 GLY B CA 1
ATOM 1582 C C . GLY B 1 76 ? 9.492 20.672 4.863 1 91.31 76 GLY B C 1
ATOM 1583 O O . GLY B 1 76 ? 9.961 21.594 4.203 1 91.31 76 GLY B O 1
ATOM 1584 N N . ARG B 1 77 ? 10.25 19.859 5.484 1 92.44 77 ARG B N 1
ATOM 1585 C CA . ARG B 1 77 ? 11.695 20.016 5.594 1 92.44 77 ARG B CA 1
ATOM 1586 C C . ARG B 1 77 ? 12.391 19.672 4.281 1 92.44 77 ARG B C 1
ATOM 1588 O O . ARG B 1 77 ? 13.523 20.094 4.043 1 92.44 77 ARG B O 1
ATOM 1595 N N . LYS B 1 78 ? 11.75 18.953 3.492 1 89.75 78 LYS B N 1
ATOM 1596 C CA . LYS B 1 78 ? 12.344 18.562 2.219 1 89.75 78 LYS B CA 1
ATOM 1597 C C . LYS B 1 78 ? 12.273 19.703 1.204 1 89.75 78 LYS B C 1
ATOM 1599 O O . LYS B 1 78 ? 12.93 19.641 0.158 1 89.75 78 LYS B O 1
ATOM 1604 N N . GLY B 1 79 ? 11.5 20.734 1.519 1 87.88 79 GLY B N 1
ATOM 1605 C CA . GLY B 1 79 ? 11.438 21.906 0.667 1 87.88 79 GLY B CA 1
ATOM 1606 C C . GLY B 1 79 ? 10.188 21.969 -0.19 1 87.88 79 GLY B C 1
ATOM 1607 O O . GLY B 1 79 ? 9.227 21.234 0.061 1 87.88 79 GLY B O 1
ATOM 1608 N N . ASP B 1 80 ? 10.32 22.828 -1.118 1 90.81 80 ASP B N 1
ATOM 1609 C CA . ASP B 1 80 ? 9.18 23.047 -1.998 1 90.81 80 ASP B CA 1
ATOM 1610 C C . ASP B 1 80 ? 9.008 21.891 -2.977 1 90.81 80 ASP B C 1
ATOM 1612 O O . ASP B 1 80 ? 9.984 21.359 -3.512 1 90.81 80 ASP B O 1
ATOM 1616 N N . ILE B 1 81 ? 7.691 21.547 -3.18 1 91.12 81 ILE B N 1
ATOM 1617 C CA . ILE B 1 81 ? 7.34 20.438 -4.062 1 91.12 81 ILE B CA 1
ATOM 1618 C C . ILE B 1 81 ? 7.977 20.656 -5.434 1 91.12 81 ILE B C 1
ATOM 1620 O O . ILE B 1 81 ? 8.375 19.703 -6.098 1 91.12 81 ILE B O 1
ATOM 1624 N N . SER B 1 82 ? 8.172 21.906 -5.863 1 88.88 82 SER B N 1
ATOM 1625 C CA . SER B 1 82 ? 8.719 22.234 -7.176 1 88.88 82 SER B CA 1
ATOM 1626 C C . SER B 1 82 ? 10.195 21.859 -7.27 1 88.88 82 SER B C 1
ATOM 1628 O O . SER B 1 82 ? 10.75 21.75 -8.367 1 88.88 82 SER B O 1
ATOM 1630 N N . LYS B 1 83 ? 10.812 21.562 -6.145 1 88.25 83 LYS B N 1
ATOM 1631 C CA . LYS B 1 83 ? 12.25 21.297 -6.121 1 88.25 83 LYS B CA 1
ATOM 1632 C C . LYS B 1 83 ? 12.531 19.812 -5.883 1 88.25 83 LYS B C 1
ATOM 1634 O O . LYS B 1 83 ? 13.68 19.375 -5.969 1 88.25 83 LYS B O 1
ATOM 1639 N N . LEU B 1 84 ? 11.516 19.109 -5.543 1 88.25 84 LEU B N 1
ATOM 1640 C CA . LEU B 1 84 ? 11.711 17.688 -5.277 1 88.25 84 LEU B CA 1
ATOM 1641 C C . LEU B 1 84 ? 11.945 16.922 -6.574 1 88.25 84 LEU B C 1
ATOM 1643 O O . LEU B 1 84 ? 11.234 17.125 -7.562 1 88.25 84 LEU B O 1
ATOM 1647 N N . THR B 1 85 ? 12.953 16.094 -6.52 1 85.56 85 THR B N 1
ATOM 1648 C CA . THR B 1 85 ? 13.297 15.352 -7.727 1 85.56 85 THR B CA 1
ATOM 1649 C C . THR B 1 85 ? 13.18 13.852 -7.484 1 85.56 85 THR B C 1
ATOM 1651 O O . THR B 1 85 ? 13.211 13.055 -8.43 1 85.56 85 THR B O 1
ATOM 1654 N N . ASP B 1 86 ? 13 13.461 -6.266 1 85.38 86 ASP B N 1
ATOM 1655 C CA . ASP B 1 86 ? 12.852 12.047 -5.918 1 85.38 86 ASP B CA 1
ATOM 1656 C C . ASP B 1 86 ? 11.391 11.617 -5.969 1 85.38 86 ASP B C 1
ATOM 1658 O O . ASP B 1 86 ? 10.539 12.219 -5.316 1 85.38 86 ASP B O 1
ATOM 1662 N N . TYR B 1 87 ? 11.148 10.586 -6.645 1 76.94 87 TYR B N 1
ATOM 1663 C CA . TYR B 1 87 ? 9.805 10.086 -6.875 1 76.94 87 TYR B CA 1
ATOM 1664 C C . TYR B 1 87 ? 9.125 9.727 -5.559 1 76.94 87 TYR B C 1
ATOM 1666 O O . TYR B 1 87 ? 7.949 10.047 -5.352 1 76.94 87 TYR B O 1
ATOM 1674 N N . TRP B 1 88 ? 9.875 9.102 -4.773 1 80.06 88 TRP B N 1
ATOM 1675 C CA . TRP B 1 88 ? 9.32 8.672 -3.492 1 80.06 88 TRP B CA 1
ATOM 1676 C C . TRP B 1 88 ? 8.953 9.867 -2.625 1 80.06 88 TRP B C 1
ATOM 1678 O O . TRP B 1 88 ? 7.93 9.852 -1.936 1 80.06 88 TRP B O 1
ATOM 1688 N N . ASP B 1 89 ? 9.75 10.883 -2.695 1 87.31 89 ASP B N 1
ATOM 1689 C CA . ASP B 1 89 ? 9.453 12.094 -1.937 1 87.31 89 ASP B CA 1
ATOM 1690 C C . ASP B 1 89 ? 8.195 12.781 -2.465 1 87.31 89 ASP B C 1
ATOM 1692 O O . ASP B 1 89 ? 7.363 13.25 -1.685 1 87.31 89 ASP B O 1
ATOM 1696 N N . VAL B 1 90 ? 8.094 12.773 -3.707 1 88.75 90 VAL B N 1
ATOM 1697 C CA . VAL B 1 90 ? 6.934 13.422 -4.316 1 88.75 90 VAL B CA 1
ATOM 1698 C C . VAL B 1 90 ? 5.672 12.625 -4.008 1 88.75 90 VAL B C 1
ATOM 1700 O O . VAL B 1 90 ? 4.637 13.203 -3.664 1 88.75 90 VAL B O 1
ATOM 1703 N N . ALA B 1 91 ? 5.734 11.344 -4.098 1 87.25 91 ALA B N 1
ATOM 1704 C CA . ALA B 1 91 ? 4.598 10.484 -3.787 1 87.25 91 ALA B CA 1
ATOM 1705 C C . ALA B 1 91 ? 4.16 10.656 -2.334 1 87.25 91 ALA B C 1
ATOM 1707 O O . ALA B 1 91 ? 2.967 10.75 -2.047 1 87.25 91 ALA B O 1
ATOM 1708 N N . THR B 1 92 ? 5.141 10.664 -1.482 1 90.62 92 THR B N 1
ATOM 1709 C CA . THR B 1 92 ? 4.844 10.836 -0.065 1 90.62 92 THR B CA 1
ATOM 1710 C C . THR B 1 92 ? 4.227 12.211 0.194 1 90.62 92 THR B C 1
ATOM 1712 O O . THR B 1 92 ? 3.303 12.336 1.001 1 90.62 92 THR B O 1
ATOM 1715 N N . PHE B 1 93 ? 4.793 13.227 -0.489 1 93.5 93 PHE B N 1
ATOM 1716 C CA . PHE B 1 93 ? 4.203 14.562 -0.399 1 93.5 93 PHE B CA 1
ATOM 1717 C C . PHE B 1 93 ? 2.727 14.523 -0.772 1 93.5 93 PHE B C 1
ATOM 1719 O O . PHE B 1 93 ? 1.885 15.055 -0.046 1 93.5 93 PHE B O 1
ATOM 1726 N N . PHE B 1 94 ? 2.369 13.93 -1.796 1 93.25 94 PHE B N 1
ATOM 1727 C CA . PHE B 1 94 ? 0.989 13.789 -2.246 1 93.25 94 PHE B CA 1
ATOM 1728 C C . PHE B 1 94 ? 0.133 13.133 -1.172 1 93.25 94 PHE B C 1
ATOM 1730 O O . PHE B 1 94 ? -0.926 13.648 -0.81 1 93.25 94 PHE B O 1
ATOM 1737 N N . GLU B 1 95 ? 0.589 12.016 -0.696 1 92.81 95 GLU B N 1
ATOM 1738 C CA . GLU B 1 95 ? -0.18 11.242 0.281 1 92.81 95 GLU B CA 1
ATOM 1739 C C . GLU B 1 95 ? -0.453 12.07 1.536 1 92.81 95 GLU B C 1
ATOM 1741 O O . GLU B 1 95 ? -1.571 12.07 2.055 1 92.81 95 GLU B O 1
ATOM 1746 N N . VAL B 1 96 ? 0.564 12.742 1.939 1 94.38 96 VAL B N 1
ATOM 1747 C CA . VAL B 1 96 ? 0.419 13.523 3.162 1 94.38 96 VAL B CA 1
ATOM 1748 C C . VAL B 1 96 ? -0.568 14.664 2.932 1 94.38 96 VAL B C 1
ATOM 1750 O O . VAL B 1 96 ? -1.406 14.953 3.789 1 94.38 96 VAL B O 1
ATOM 1753 N N . ARG B 1 97 ? -0.501 15.273 1.768 1 94.88 97 ARG B N 1
ATOM 1754 C CA . ARG B 1 97 ? -1.419 16.359 1.471 1 94.88 97 ARG B CA 1
ATOM 1755 C C . ARG B 1 97 ? -2.859 15.867 1.394 1 94.88 97 ARG B C 1
ATOM 1757 O O . ARG B 1 97 ? -3.783 16.562 1.824 1 94.88 97 ARG B O 1
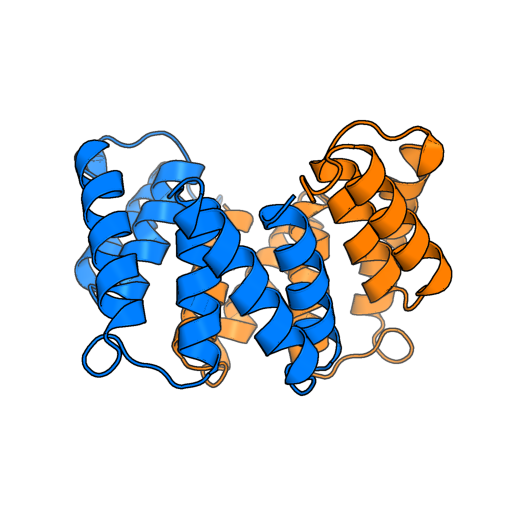ATOM 1764 N N . VAL B 1 98 ? -3.059 14.727 0.909 1 92.88 98 VAL B N 1
ATOM 1765 C CA . VAL B 1 98 ? -4.387 14.125 0.849 1 92.88 98 VAL B CA 1
ATOM 1766 C C . VAL B 1 98 ? -4.895 13.852 2.264 1 92.88 98 VAL B C 1
ATOM 1768 O O . VAL B 1 98 ? -6.039 14.18 2.594 1 92.88 98 VAL B O 1
ATOM 1771 N N . LEU B 1 99 ? -4.023 13.305 3.088 1 93.44 99 LEU B N 1
ATOM 1772 C CA . LEU B 1 99 ? -4.383 13.008 4.469 1 93.44 99 LEU B CA 1
ATOM 1773 C C . LEU B 1 99 ? -4.781 14.281 5.211 1 93.44 99 LEU B C 1
ATOM 1775 O O . LEU B 1 99 ? -5.699 14.266 6.035 1 93.44 99 LEU B O 1
ATOM 1779 N N . LEU B 1 100 ? -4.117 15.383 4.836 1 94.38 100 LEU B N 1
ATOM 1780 C CA . LEU B 1 100 ? -4.359 16.672 5.465 1 94.38 100 LEU B CA 1
ATOM 1781 C C . LEU B 1 100 ? -5.531 17.391 4.801 1 94.38 100 LEU B C 1
ATOM 1783 O O . LEU B 1 100 ? -5.871 18.516 5.172 1 94.38 100 LEU B O 1
ATOM 1787 N N . GLU B 1 101 ? -6.023 16.781 3.77 1 91.44 101 GLU B N 1
ATOM 1788 C CA . GLU B 1 101 ? -7.145 17.328 3.01 1 91.44 101 GLU B CA 1
ATOM 1789 C C . GLU B 1 101 ? -6.766 18.641 2.33 1 91.44 101 GLU B C 1
ATOM 1791 O O . GLU B 1 101 ? -7.586 19.562 2.242 1 91.44 101 GLU B O 1
ATOM 1796 N N . GLU B 1 102 ? -5.551 18.703 1.992 1 93.94 102 GLU B N 1
ATOM 1797 C CA . GLU B 1 102 ? -5.047 19.812 1.201 1 93.94 102 GLU B CA 1
ATOM 1798 C C . GLU B 1 102 ? -4.961 19.453 -0.278 1 93.94 102 GLU B C 1
ATOM 1800 O O . GLU B 1 102 ? -3.865 19.297 -0.821 1 93.94 102 GLU B O 1
ATOM 1805 N N . TYR B 1 103 ? -6.059 19.516 -0.947 1 90.12 103 TYR B N 1
ATOM 1806 C CA . TYR B 1 103 ? -6.191 18.922 -2.271 1 90.12 103 TYR B CA 1
ATOM 1807 C C . TYR B 1 103 ? -5.516 19.797 -3.33 1 90.12 103 TYR B C 1
ATOM 1809 O O . TYR B 1 103 ? -4.977 19.266 -4.309 1 90.12 103 TYR B O 1
ATOM 1817 N N . THR B 1 104 ? -5.508 21.109 -3.123 1 94 104 THR B N 1
ATOM 1818 C CA . THR B 1 104 ? -4.801 21.984 -4.062 1 94 104 THR B CA 1
ATOM 1819 C C . THR B 1 104 ? -3.312 21.641 -4.09 1 94 104 THR B C 1
ATOM 1821 O O . THR B 1 104 ? -2.719 21.516 -5.16 1 94 104 THR B O 1
ATOM 1824 N N . SER B 1 105 ? -2.773 21.453 -2.959 1 94.06 105 SER B N 1
ATOM 1825 C CA . SER B 1 105 ? -1.369 21.078 -2.846 1 94.06 105 SER B CA 1
ATOM 1826 C C . SER B 1 105 ? -1.128 19.672 -3.389 1 94.06 105 SER B C 1
ATOM 1828 O O . SER B 1 105 ? -0.089 19.406 -3.996 1 94.06 105 SER B O 1
ATOM 1830 N N . ALA B 1 106 ? -2.055 18.797 -3.123 1 93.25 106 ALA B N 1
ATOM 1831 C CA . ALA B 1 106 ? -1.951 17.438 -3.639 1 93.25 106 ALA B CA 1
ATOM 1832 C C . ALA B 1 106 ? -1.901 17.438 -5.164 1 93.25 106 ALA B C 1
ATOM 1834 O O . ALA B 1 106 ? -1.135 16.672 -5.762 1 93.25 106 ALA B O 1
ATOM 1835 N N . VAL B 1 107 ? -2.645 18.328 -5.738 1 91.25 107 VAL B N 1
ATOM 1836 C CA . VAL B 1 107 ? -2.689 18.422 -7.195 1 91.25 107 VAL B CA 1
ATOM 1837 C C . VAL B 1 107 ? -1.335 18.875 -7.727 1 91.25 107 VAL B C 1
ATOM 1839 O O . VAL B 1 107 ? -0.871 18.391 -8.758 1 91.25 107 VAL B O 1
ATOM 1842 N N . ARG B 1 108 ? -0.721 19.703 -7.027 1 91.44 108 ARG B N 1
ATOM 1843 C CA . ARG B 1 108 ? 0.601 20.172 -7.43 1 91.44 108 ARG B CA 1
ATOM 1844 C C . ARG B 1 108 ? 1.611 19.031 -7.43 1 91.44 108 ARG B C 1
ATOM 1846 O O . ARG B 1 108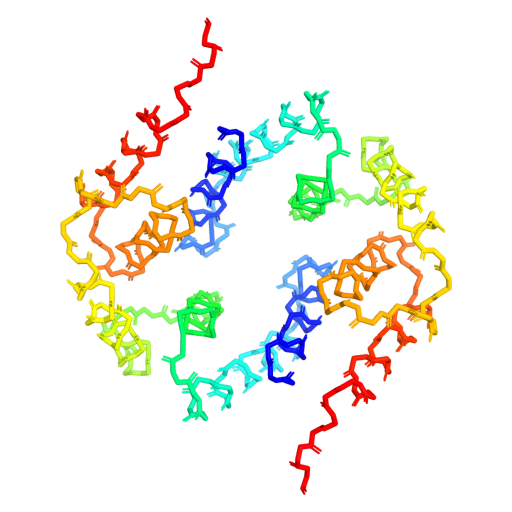 ? 2.514 18.984 -8.266 1 91.44 108 ARG B O 1
ATOM 1853 N N . ALA B 1 109 ? 1.513 18.219 -6.477 1 90.94 109 ALA B N 1
ATOM 1854 C CA . ALA B 1 109 ? 2.389 17.047 -6.422 1 90.94 109 ALA B CA 1
ATOM 1855 C C . ALA B 1 109 ? 2.164 16.141 -7.625 1 90.94 109 ALA B C 1
ATOM 1857 O O . ALA B 1 109 ? 3.119 15.609 -8.203 1 90.94 109 ALA B O 1
ATOM 1858 N N . VAL B 1 110 ? 0.901 16.016 -7.98 1 87.62 110 VAL B N 1
ATOM 1859 C CA . VAL B 1 110 ? 0.562 15.195 -9.141 1 87.62 110 VAL B CA 1
ATOM 1860 C C . VAL B 1 110 ? 1.159 15.812 -10.406 1 87.62 110 VAL B C 1
ATOM 1862 O O . VAL B 1 110 ? 1.724 15.109 -11.242 1 87.62 110 VAL B O 1
ATOM 1865 N N . GLU B 1 111 ? 1.063 17.062 -10.469 1 88.06 111 GLU B N 1
ATOM 1866 C CA . GLU B 1 111 ? 1.642 17.766 -11.609 1 88.06 111 GLU B CA 1
ATOM 1867 C C . GLU B 1 111 ? 3.152 17.562 -11.68 1 88.06 111 GLU B C 1
ATOM 1869 O O . GLU B 1 111 ? 3.715 17.406 -12.766 1 88.06 111 GLU B O 1
ATOM 1874 N N . ARG B 1 112 ? 3.721 17.547 -10.586 1 87.75 112 ARG B N 1
ATOM 1875 C CA . ARG B 1 112 ? 5.164 17.328 -10.516 1 87.75 112 ARG B CA 1
ATOM 1876 C C . ARG B 1 112 ? 5.527 15.93 -10.984 1 87.75 112 ARG B C 1
ATOM 1878 O O . ARG B 1 112 ? 6.555 15.734 -11.641 1 87.75 112 ARG B O 1
ATOM 1885 N N . ILE B 1 113 ? 4.754 15.023 -10.594 1 81.56 113 ILE B N 1
ATOM 1886 C CA . ILE B 1 113 ? 4.977 13.641 -11 1 81.56 113 ILE B CA 1
ATOM 1887 C C . ILE B 1 113 ? 4.883 13.531 -12.523 1 81.56 113 ILE B C 1
ATOM 1889 O O . ILE B 1 113 ? 5.719 12.883 -13.156 1 81.56 113 ILE B O 1
ATOM 1893 N N . TYR B 1 114 ? 3.934 14.195 -13.109 1 79.5 114 TYR B N 1
ATOM 1894 C CA . TYR B 1 114 ? 3.762 14.172 -14.562 1 79.5 114 TYR B CA 1
ATOM 1895 C C . TYR B 1 114 ? 4.934 14.852 -15.258 1 79.5 114 TYR B C 1
ATOM 1897 O O . TYR B 1 114 ? 5.348 14.43 -16.344 1 79.5 114 TYR B O 1
ATOM 1905 N N . ALA B 1 115 ? 5.41 15.797 -14.609 1 82 115 ALA B N 1
ATOM 1906 C CA . ALA B 1 115 ? 6.547 16.516 -15.188 1 82 115 ALA B CA 1
ATOM 1907 C C . ALA B 1 115 ? 7.812 15.656 -15.141 1 82 115 ALA B C 1
ATOM 1909 O O . ALA B 1 115 ? 8.688 15.773 -16 1 82 115 ALA B O 1
ATOM 1910 N N . MET B 1 116 ? 7.945 14.867 -14.148 1 78.19 116 MET B N 1
ATOM 1911 C CA . MET B 1 116 ? 9.117 14.016 -13.969 1 78.19 116 MET B CA 1
ATOM 1912 C C . MET B 1 116 ? 9.078 12.828 -14.93 1 78.19 116 MET B C 1
ATOM 1914 O O . MET B 1 116 ? 10.125 12.297 -15.305 1 78.19 116 MET B O 1
ATOM 1918 N N . ASP B 1 117 ? 7.973 12.305 -15.172 1 68.62 117 ASP B N 1
ATOM 1919 C CA . ASP B 1 117 ? 7.797 11.195 -16.109 1 68.62 117 ASP B CA 1
ATOM 1920 C C . ASP B 1 117 ? 6.574 11.422 -17 1 68.62 117 ASP B C 1
ATOM 1922 O O . ASP B 1 117 ? 5.52 10.828 -16.766 1 68.62 117 ASP B O 1
ATOM 1926 N N . PRO B 1 118 ? 6.781 12.328 -17.875 1 59.69 118 PRO B N 1
ATOM 1927 C CA . PRO B 1 118 ? 5.629 12.688 -18.703 1 59.69 118 PRO B CA 1
ATOM 1928 C C . PRO B 1 118 ? 5.047 11.5 -19.453 1 59.69 118 PRO B C 1
ATOM 1930 O O . PRO B 1 118 ? 5.793 10.617 -19.891 1 59.69 118 PRO B O 1
ATOM 1933 N N . PRO B 1 119 ? 3.703 11.266 -19.266 1 55.28 119 PRO B N 1
ATOM 1934 C CA . PRO B 1 119 ? 3.078 10.188 -20.031 1 55.28 119 PRO B CA 1
ATOM 1935 C C . PRO B 1 119 ? 3.412 10.25 -21.516 1 55.28 119 PRO B C 1
ATOM 1937 O O . PRO B 1 119 ? 3.619 11.336 -22.062 1 55.28 119 PRO B O 1
ATOM 1940 N N . VAL B 1 120 ? 3.979 9.109 -21.875 1 51.88 120 VAL B N 1
ATOM 1941 C CA . VAL B 1 120 ? 4.18 9.039 -23.328 1 51.88 120 VAL B CA 1
ATOM 1942 C C . VAL B 1 120 ? 2.828 9.055 -24.031 1 51.88 120 VAL B C 1
ATOM 1944 O O . VAL B 1 120 ? 2 8.164 -23.828 1 51.88 120 VAL B O 1
ATOM 1947 N N . TRP B 1 121 ? 2.285 10.188 -24.094 1 37.97 121 TRP B N 1
ATOM 1948 C CA . TRP B 1 121 ? 1.118 10.195 -24.984 1 37.97 121 TRP B CA 1
ATOM 1949 C C . TRP B 1 121 ? 1.529 9.977 -26.422 1 37.97 121 TRP B C 1
ATOM 1951 O O . TRP B 1 121 ? 2.629 10.359 -26.828 1 37.97 121 TRP B O 1
#

Sequence (242 aa):
MYGLLGRIHKERFVESKFTDQEALKAAIESYRNGFQADPNEYMGVNLANLLVCTGQELNTSQELNRICNVLNLRIGRKGDISKLTDYWDVATFFEVRVLLEEYTSAVRAVERIYAMDPPVWMYGLLGRIHKERFVESKFTDQEALKAAIESYRNGFQADPNEYMGVNLANLLVCTGQELNTSQELNRICNVLNLRIGRKGDISKLTDYWDVATFFEVRVLLEEYTSAVRAVERIYAMDPPVW